Protein 4P1E (pdb70)

Structure (mmCIF, N/CA/C/O backbone):
data_4P1E
#
_entry.id   4P1E
#
_cell.length_a   67.820
_cell.length_b   67.820
_cell.length_c   156.351
_cell.angle_alpha   90.000
_cell.angle_beta   90.000
_cell.angle_gamma   120.000
#
_symmetry.space_group_name_H-M   'P 32 2 1'
#
loop_
_entity.id
_entity.type
_entity.pdbx_description
1 polymer 'TRAP dicarboxylate transporter, DctP subunit'
2 non-polymer 'IODIDE ION'
3 water water
#
loop_
_atom_site.group_PDB
_atom_site.id
_atom_site.type_symbol
_atom_site.label_atom_id
_atom_site.label_alt_id
_atom_site.label_comp_id
_atom_site.label_asym_id
_atom_site.label_entity_id
_atom_site.label_seq_id
_atom_site.pdbx_PDB_ins_code
_atom_site.Cartn_x
_atom_site.Cartn_y
_atom_site.Cartn_z
_atom_site.occupancy
_atom_site.B_iso_or_equiv
_atom_site.auth_seq_id
_atom_site.auth_comp_id
_atom_site.auth_asym_id
_atom_site.auth_atom_id
_atom_site.pdbx_PDB_model_num
ATOM 1 N N . ALA A 1 27 ? 84.219 67.722 167.617 1.00 20.66 27 ALA A N 1
ATOM 2 C CA . ALA A 1 27 ? 82.775 67.651 167.450 1.00 22.31 27 ALA A CA 1
ATOM 3 C C . ALA A 1 27 ? 82.303 66.212 167.302 1.00 20.01 27 ALA A C 1
ATOM 4 O O . ALA A 1 27 ? 83.095 65.324 166.959 1.00 16.47 27 ALA A O 1
ATOM 10 N N . GLU A 1 28 ? 81.008 65.995 167.543 1.00 17.25 28 GLU A N 1
ATOM 11 C CA . GLU A 1 28 ? 80.423 64.668 167.467 1.00 16.11 28 GLU A CA 1
ATOM 12 C C . GLU A 1 28 ? 79.014 64.752 166.948 1.00 18.32 28 GLU A C 1
ATOM 13 O O . GLU A 1 28 ? 78.341 65.784 167.065 1.00 16.92 28 GLU A O 1
ATOM 25 N N . SER A 1 29 ? 78.533 63.654 166.389 1.00 17.46 29 SER A N 1
ATOM 26 C CA . SER A 1 29 ? 77.155 63.658 165.935 1.00 14.26 29 SER A CA 1
ATOM 27 C C . SER A 1 29 ? 76.563 62.274 165.831 1.00 13.27 29 SER A C 1
ATOM 28 O O . SER A 1 29 ? 77.284 61.277 165.680 1.00 13.90 29 SER A O 1
ATOM 36 N N . LEU A 1 30 ? 75.229 62.247 165.946 1.00 13.49 30 LEU A N 1
ATOM 37 C CA . LEU A 1 30 ? 74.411 61.061 165.757 1.00 13.17 30 LEU A CA 1
ATOM 38 C C . LEU A 1 30 ? 73.375 61.367 164.684 1.00 11.70 30 LEU A C 1
ATOM 39 O O . LEU A 1 30 ? 72.747 62.440 164.687 1.00 12.39 30 LEU A O 1
ATOM 55 N N . ASN A 1 31 ? 73.240 60.429 163.751 1.00 11.03 31 ASN A N 1
ATOM 56 C CA . ASN A 1 31 ? 72.295 60.480 162.639 1.00 11.30 31 ASN A CA 1
ATOM 57 C C . ASN A 1 31 ? 71.196 59.475 162.942 1.00 12.02 31 ASN A C 1
ATOM 58 O O . ASN A 1 31 ? 71.459 58.263 163.021 1.00 12.00 31 ASN A O 1
ATOM 69 N N . VAL A 1 32 ? 69.972 59.942 163.118 1.00 13.12 32 VAL A N 1
ATOM 70 C CA . VAL A 1 32 ? 68.912 59.033 163.468 1.00 12.39 32 VAL A CA 1
ATOM 71 C C . VAL A 1 32 ? 68.072 58.808 162.226 1.00 15.62 32 VAL A C 1
ATOM 72 O O . VAL A 1 32 ? 67.541 59.762 161.649 1.00 14.45 32 VAL A O 1
ATOM 85 N N . SER A 1 33 ? 68.014 57.563 161.764 1.00 19.48 33 SER A N 1
ATOM 86 C CA . SER A 1 33 ? 67.135 57.225 160.650 1.00 22.37 33 SER A CA 1
ATOM 87 C C . SER A 1 33 ? 65.695 56.918 161.139 1.00 25.47 33 SER A C 1
ATOM 88 O O . SER A 1 33 ? 65.483 56.050 161.982 1.00 28.40 33 SER A O 1
ATOM 96 N N . THR A 1 34 ? 64.728 57.640 160.583 1.00 29.66 34 THR A N 1
ATOM 97 C CA . THR A 1 34 ? 63.342 57.642 161.053 1.00 32.49 34 THR A CA 1
ATOM 98 C C . THR A 1 34 ? 62.439 57.222 159.894 1.00 30.41 34 THR A C 1
ATOM 99 O O . THR A 1 34 ? 62.807 57.389 158.745 1.00 29.81 34 THR A O 1
ATOM 110 N N . SER A 1 35 ? 61.251 56.709 160.193 1.00 34.14 35 SER A N 1
ATOM 111 C CA . SER A 1 35 ? 60.314 56.304 159.144 1.00 36.60 35 SER A CA 1
ATOM 112 C C . SER A 1 35 ? 58.951 56.938 159.325 1.00 37.74 35 SER A C 1
ATOM 113 O O . SER A 1 35 ? 58.014 56.627 158.577 1.00 39.76 35 SER A O 1
ATOM 121 N N . LEU A 1 36 ? 58.838 57.814 160.321 1.00 34.38 36 LEU A N 1
ATOM 122 C CA . LEU A 1 36 ? 57.554 58.401 160.702 1.00 32.95 36 LEU A CA 1
ATOM 123 C C . LEU A 1 36 ? 57.362 59.783 160.056 1.00 30.43 36 LEU A C 1
ATOM 124 O O . LEU A 1 36 ? 58.330 60.446 159.674 1.00 32.11 36 LEU A O 1
ATOM 128 N N . SER A 1 37 ? 56.110 60.198 159.903 1.00 27.55 37 SER A N 1
ATOM 129 C CA . SER A 1 37 ? 55.810 61.538 159.392 1.00 28.50 37 SER A CA 1
ATOM 130 C C . SER A 1 37 ? 56.301 62.603 160.375 1.00 27.48 37 SER A C 1
ATOM 131 O O . SER A 1 37 ? 56.313 62.377 161.577 1.00 25.69 37 SER A O 1
ATOM 139 N N . PRO A 1 38 ? 56.658 63.798 159.877 1.00 34.02 38 PRO A N 1
ATOM 140 C CA . PRO A 1 38 ? 57.153 64.790 160.846 1.00 33.21 38 PRO A CA 1
ATOM 141 C C . PRO A 1 38 ? 56.080 65.314 161.800 1.00 29.53 38 PRO A C 1
ATOM 142 O O . PRO A 1 38 ? 56.393 66.006 162.763 1.00 29.54 38 PRO A O 1
ATOM 153 N N . ASP A 1 39 ? 54.826 64.992 161.544 1.00 24.82 39 ASP A N 1
ATOM 154 C CA . ASP A 1 39 ? 53.780 65.378 162.479 1.00 25.36 39 ASP A CA 1
ATOM 155 C C . ASP A 1 39 ? 53.530 64.303 163.520 1.00 23.85 39 ASP A C 1
ATOM 156 O O . ASP A 1 39 ? 52.692 64.490 164.398 1.00 22.92 39 ASP A O 1
ATOM 165 N N . ASP A 1 40 ? 54.224 63.172 163.444 1.00 24.22 40 ASP A N 1
ATOM 166 C CA . ASP A 1 40 ? 54.016 62.147 164.465 1.00 25.10 40 ASP A CA 1
ATOM 167 C C . ASP A 1 40 ? 54.693 62.579 165.776 1.00 22.56 40 ASP A C 1
ATOM 168 O O . ASP A 1 40 ? 55.775 63.154 165.741 1.00 19.13 40 ASP A O 1
ATOM 177 N N . PRO A 1 41 ? 54.051 62.297 166.933 1.00 15.73 41 PRO A N 1
ATOM 178 C CA . PRO A 1 41 ? 54.621 62.516 168.274 1.00 13.18 41 PRO A CA 1
ATOM 179 C C . PRO A 1 41 ? 56.030 61.969 168.441 1.00 11.64 41 PRO A C 1
ATOM 180 O O . PRO A 1 41 ? 56.866 62.566 169.101 1.00 11.71 41 PRO A O 1
ATOM 191 N N . ILE A 1 42 ? 56.316 60.816 167.842 1.00 13.84 42 ILE A N 1
ATOM 192 C CA . ILE A 1 42 ? 57.639 60.242 168.013 1.00 11.93 42 ILE A CA 1
ATOM 193 C C . ILE A 1 42 ? 58.673 61.135 167.319 1.00 14.71 42 ILE A C 1
ATOM 194 O O . ILE A 1 42 ? 59.777 61.358 167.831 1.00 13.12 42 ILE A O 1
ATOM 210 N N . TYR A 1 43 ? 58.313 61.658 166.149 1.00 13.08 43 TYR A N 1
ATOM 211 C CA . TYR A 1 43 ? 59.222 62.518 165.409 1.00 12.59 43 TYR A CA 1
ATOM 212 C C . TYR A 1 43 ? 59.443 63.840 166.119 1.00 11.82 43 TYR A C 1
ATOM 213 O O . TYR A 1 43 ? 60.570 64.338 166.180 1.00 12.48 43 TYR A O 1
ATOM 231 N N . LYS A 1 44 ? 58.379 64.419 166.672 1.00 11.13 44 LYS A N 1
ATOM 232 C CA . LYS A 1 44 ? 58.526 65.668 167.406 1.00 9.05 44 LYS A CA 1
ATOM 233 C C . LYS A 1 44 ? 59.320 65.441 168.703 1.00 8.65 44 LYS A C 1
ATOM 234 O O . LYS A 1 44 ? 60.021 66.341 169.193 1.00 8.48 44 LYS A O 1
ATOM 238 N N . GLY A 1 45 ? 59.237 64.219 169.243 1.00 9.27 45 GLY A N 1
ATOM 239 C CA . GLY A 1 45 ? 60.010 63.855 170.418 1.00 9.22 45 GLY A CA 1
ATOM 240 C C . GLY A 1 45 ? 61.502 63.791 170.079 1.00 8.94 45 GLY A C 1
ATOM 241 O O . GLY A 1 45 ? 62.344 64.258 170.837 1.00 9.72 45 GLY A O 1
ATOM 245 N N . LEU A 1 46 ? 61.815 63.202 168.931 1.00 8.40 46 LEU A N 1
ATOM 246 C CA . LEU A 1 46 ? 63.183 63.227 168.387 1.00 8.76 46 LEU A CA 1
ATOM 247 C C . LEU A 1 46 ? 63.714 64.645 168.167 1.00 10.43 46 LEU A C 1
ATOM 248 O O . LEU A 1 46 ? 64.916 64.909 168.326 1.00 11.10 46 LEU A O 1
ATOM 264 N N . GLN A 1 47 ? 62.818 65.548 167.790 1.00 11.34 47 GLN A N 1
ATOM 265 C CA . GLN A 1 47 ? 63.173 66.950 167.673 1.00 11.80 47 GLN A CA 1
ATOM 266 C C . GLN A 1 47 ? 63.480 67.546 169.040 1.00 10.97 47 GLN A C 1
ATOM 267 O O . GLN A 1 47 ? 64.450 68.291 169.191 1.00 11.32 47 GLN A O 1
ATOM 281 N N . SER A 1 48 ? 62.666 67.222 170.040 1.00 11.82 48 SER A N 1
ATOM 282 C CA . SER A 1 48 ? 62.929 67.696 171.401 1.00 11.75 48 SER A CA 1
ATOM 283 C C . SER A 1 48 ? 64.231 67.120 171.928 1.00 10.46 48 SER A C 1
ATOM 284 O O . SER A 1 48 ? 64.990 67.802 172.644 1.00 9.74 48 SER A O 1
ATOM 292 N N . PHE A 1 49 ? 64.482 65.863 171.567 1.00 9.12 49 PHE A N 1
ATOM 293 C CA . PHE A 1 49 ? 65.733 65.169 171.909 1.00 10.13 49 PHE A CA 1
ATOM 294 C C . PHE A 1 49 ? 66.929 65.897 171.313 1.00 13.30 49 PHE A C 1
ATOM 295 O O . PHE A 1 49 ? 67.881 66.246 172.032 1.00 12.53 49 PHE A O 1
ATOM 312 N N . LYS A 1 50 ? 66.875 66.156 170.011 1.00 14.25 50 LYS A N 1
ATOM 313 C CA . LYS A 1 50 ? 67.885 66.997 169.356 1.00 11.48 50 LYS A CA 1
ATOM 314 C C . LYS A 1 50 ? 68.081 68.304 170.149 1.00 13.10 50 LYS A C 1
ATOM 315 O O . LYS A 1 50 ? 69.184 68.598 170.608 1.00 11.61 50 LYS A O 1
ATOM 334 N N . LYS A 1 51 ? 67.015 69.082 170.328 1.00 10.38 51 LYS A N 1
ATOM 335 C CA . LYS A 1 51 ? 67.135 70.337 171.084 1.00 12.45 51 LYS A CA 1
ATOM 336 C C . LYS A 1 51 ? 67.832 70.150 172.433 1.00 9.45 51 LYS A C 1
ATOM 337 O O . LYS A 1 51 ? 68.688 70.949 172.777 1.00 8.72 51 LYS A O 1
ATOM 341 N N . GLY A 1 52 ? 67.464 69.117 173.201 1.00 7.93 52 GLY A N 1
ATOM 342 C CA . GLY A 1 52 ? 68.035 68.905 174.517 1.00 8.84 52 GLY A CA 1
ATOM 343 C C . GLY A 1 52 ? 69.544 68.663 174.483 1.00 9.73 52 GLY A C 1
ATOM 344 O O . GLY A 1 52 ? 70.321 69.304 175.224 1.00 10.98 52 GLY A O 1
ATOM 348 N N . VAL A 1 53 ? 69.943 67.742 173.608 1.00 9.82 53 VAL A N 1
ATOM 349 C CA . VAL A 1 53 ? 71.340 67.311 173.470 1.00 12.36 53 VAL A CA 1
ATOM 350 C C . VAL A 1 53 ? 72.213 68.468 172.987 1.00 13.54 53 VAL A C 1
ATOM 351 O O . VAL A 1 53 ? 73.271 68.724 173.553 1.00 11.21 53 VAL A O 1
ATOM 364 N N . GLU A 1 54 ? 71.740 69.193 171.973 1.00 12.24 54 GLU A N 1
ATOM 365 C CA . GLU A 1 54 ? 72.548 70.246 171.372 1.00 12.32 54 GLU A CA 1
ATOM 366 C C . GLU A 1 54 ? 72.656 71.416 172.356 1.00 13.01 54 GLU A C 1
ATOM 367 O O . GLU A 1 54 ? 73.718 72.020 172.533 1.00 10.98 54 GLU A O 1
ATOM 379 N N . SER A 1 55 ? 71.559 71.694 173.054 1.00 13.57 55 SER A N 1
ATOM 380 C CA . SER A 1 55 ? 71.606 72.707 174.085 1.00 13.13 55 SER A CA 1
ATOM 381 C C . SER A 1 55 ? 72.648 72.375 175.151 1.00 12.55 55 SER A C 1
ATOM 382 O O . SER A 1 55 ? 73.510 73.184 175.461 1.00 14.40 55 SER A O 1
ATOM 390 N N . ARG A 1 56 ? 72.559 71.180 175.724 1.00 15.53 56 ARG A N 1
ATOM 391 C CA . ARG A 1 56 ? 73.388 70.846 176.870 1.00 11.34 56 ARG A CA 1
ATOM 392 C C . ARG A 1 56 ? 74.855 70.688 176.498 1.00 12.49 56 ARG A C 1
ATOM 393 O O . ARG A 1 56 ? 75.731 70.832 177.354 1.00 13.11 56 ARG A O 1
ATOM 414 N N . THR A 1 57 ? 75.138 70.375 175.234 1.00 10.77 57 THR A N 1
ATOM 415 C CA . THR A 1 57 ? 76.532 70.268 174.813 1.00 9.81 57 THR A CA 1
ATOM 416 C C . THR A 1 57 ? 76.986 71.508 174.060 1.00 13.00 57 THR A C 1
ATOM 417 O O . THR A 1 57 ? 78.062 71.500 173.405 1.00 14.72 57 THR A O 1
ATOM 428 N N . ASN A 1 58 ? 76.175 72.555 174.111 1.00 22.97 58 ASN A N 1
ATOM 429 C CA . ASN A 1 58 ? 76.431 73.743 173.294 1.00 25.55 58 ASN A CA 1
ATOM 430 C C . ASN A 1 58 ? 76.852 73.364 171.898 1.00 26.41 58 ASN A C 1
ATOM 431 O O . ASN A 1 58 ? 77.805 73.912 171.385 1.00 27.97 58 ASN A O 1
ATOM 442 N N . GLY A 1 59 ? 76.157 72.410 171.293 1.00 19.09 59 GLY A N 1
ATOM 443 C CA . GLY A 1 59 ? 76.400 72.047 169.906 1.00 20.42 59 GLY A CA 1
ATOM 444 C C . GLY A 1 59 ? 77.517 71.046 169.637 1.00 20.21 59 GLY A C 1
ATOM 445 O O . GLY A 1 59 ? 77.702 70.615 168.506 1.00 19.56 59 GLY A O 1
ATOM 449 N N . GLU A 1 60 ? 78.259 70.660 170.661 1.00 20.96 60 GLU A N 1
ATOM 450 C CA . GLU A 1 60 ? 79.366 69.717 170.486 1.00 20.43 60 GLU A CA 1
ATOM 451 C C . GLU A 1 60 ? 78.897 68.341 170.057 1.00 20.61 60 GLU A C 1
ATOM 452 O O . GLU A 1 60 ? 79.668 67.573 169.480 1.00 18.14 60 GLU A O 1
ATOM 464 N N . VAL A 1 61 ? 77.650 68.010 170.382 1.00 18.04 61 VAL A N 1
ATOM 465 C CA . VAL A 1 61 ? 77.029 66.806 169.871 1.00 17.30 61 VAL A CA 1
ATOM 466 C C . VAL A 1 61 ? 75.745 67.196 169.115 1.00 19.11 61 VAL A C 1
ATOM 467 O O . VAL A 1 61 ? 74.821 67.748 169.702 1.00 19.64 61 VAL A O 1
ATOM 480 N N . LYS A 1 62 ? 75.680 66.892 167.825 1.00 20.07 62 LYS A N 1
ATOM 481 C CA . LYS A 1 62 ? 74.553 67.333 167.012 1.00 20.63 62 LYS A CA 1
ATOM 482 C C . LYS A 1 62 ? 73.723 66.101 166.694 1.00 19.44 62 LYS A C 1
ATOM 483 O O . LYS A 1 62 ? 74.277 65.010 166.599 1.00 18.33 62 LYS A O 1
ATOM 502 N N . ILE A 1 63 ? 72.397 66.268 166.610 1.00 13.26 63 ILE A N 1
ATOM 503 C CA . ILE A 1 63 ? 71.491 65.174 166.277 1.00 13.90 63 ILE A CA 1
ATOM 504 C C . ILE A 1 63 ? 70.851 65.469 164.934 1.00 13.38 63 ILE A C 1
ATOM 505 O O . ILE A 1 63 ? 70.237 66.511 164.754 1.00 12.23 63 ILE A O 1
ATOM 521 N N . LYS A 1 64 ? 71.016 64.559 163.977 1.00 12.81 64 LYS A N 1
ATOM 522 C CA . LYS A 1 64 ? 70.411 64.734 162.679 1.00 14.65 64 LYS A CA 1
ATOM 523 C C . LYS A 1 64 ? 69.370 63.654 162.474 1.00 17.24 64 LYS A C 1
ATOM 524 O O . LYS A 1 64 ? 69.628 62.451 162.738 1.00 17.00 64 LYS A O 1
ATOM 543 N N . LEU A 1 65 ? 68.200 64.097 162.014 1.00 16.31 65 LEU A N 1
ATOM 544 C CA . LEU A 1 65 ? 67.069 63.218 161.772 1.00 17.24 65 LEU A CA 1
ATOM 545 C C . LEU A 1 65 ? 66.891 63.075 160.276 1.00 20.70 65 LEU A C 1
ATOM 546 O O . LEU A 1 65 ? 66.754 64.075 159.570 1.00 21.81 65 LEU A O 1
ATOM 562 N N . PHE A 1 66 ? 66.870 61.837 159.796 1.00 20.89 66 PHE A N 1
ATOM 563 C CA . PHE A 1 66 ? 66.802 61.574 158.357 1.00 23.53 66 PHE A CA 1
ATOM 564 C C . PHE A 1 66 ? 65.510 60.827 157.974 1.00 27.60 66 PHE A C 1
ATOM 565 O O . PHE A 1 66 ? 65.089 59.898 158.672 1.00 24.24 66 PHE A O 1
ATOM 582 N N . SER A 1 67 ? 64.888 61.226 156.860 1.00 41.78 67 SER A N 1
ATOM 583 C CA . SER A 1 67 ? 63.811 60.427 156.258 1.00 42.70 67 SER A CA 1
ATOM 584 C C . SER A 1 67 ? 64.388 59.293 155.413 1.00 43.49 67 SER A C 1
ATOM 585 O O . SER A 1 67 ? 63.963 58.142 155.536 1.00 46.26 67 SER A O 1
ATOM 593 N N . GLN A 1 70 ? 66.668 57.272 153.571 1.00 22.30 70 GLN A N 1
ATOM 594 C CA . GLN A 1 70 ? 67.814 57.963 152.985 1.00 22.23 70 GLN A CA 1
ATOM 595 C C . GLN A 1 70 ? 69.062 57.193 153.380 1.00 24.58 70 GLN A C 1
ATOM 596 O O . GLN A 1 70 ? 69.880 56.820 152.536 1.00 27.65 70 GLN A O 1
ATOM 609 N N . LEU A 1 71 ? 69.171 56.916 154.673 1.00 26.17 71 LEU A N 1
ATOM 610 C CA . LEU A 1 71 ? 70.335 56.235 155.218 1.00 27.03 71 LEU A CA 1
ATOM 611 C C . LEU A 1 71 ? 70.320 54.717 155.025 1.00 31.24 71 LEU A C 1
ATOM 612 O O . LEU A 1 71 ? 71.375 54.083 155.105 1.00 3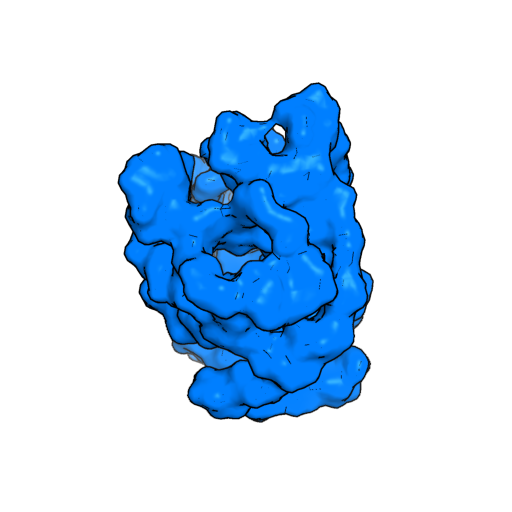4.20 71 LEU A O 1
ATOM 628 N N . GLY A 1 72 ? 69.158 54.123 154.755 1.00 25.62 72 GLY A N 1
ATOM 629 C CA . GLY A 1 72 ? 69.117 52.668 154.603 1.00 27.77 72 GLY A CA 1
ATOM 630 C C . GLY A 1 72 ? 68.098 51.937 155.463 1.00 24.12 72 GLY A C 1
ATOM 631 O O . GLY A 1 72 ? 67.493 52.528 156.350 1.00 22.00 72 GLY A O 1
ATOM 635 N N . ALA A 1 73 ? 67.898 50.650 155.182 1.00 23.54 73 ALA A N 1
ATOM 636 C CA . ALA A 1 73 ? 66.890 49.858 155.879 1.00 22.59 73 ALA A CA 1
ATOM 637 C C . ALA A 1 73 ? 67.404 49.523 157.269 1.00 19.50 73 ALA A C 1
ATOM 638 O O . ALA A 1 73 ? 68.617 49.429 157.465 1.00 20.85 73 ALA A O 1
ATOM 645 N N . ASP A 1 74 ? 66.495 49.349 158.225 1.00 19.63 74 ASP A N 1
ATOM 646 C CA . ASP A 1 74 ? 66.877 49.214 159.634 1.00 20.58 74 ASP A CA 1
ATOM 647 C C . ASP A 1 74 ? 67.911 48.104 159.837 1.00 18.17 74 ASP A C 1
ATOM 648 O O . ASP A 1 74 ? 68.808 48.198 160.673 1.00 18.20 74 ASP A O 1
ATOM 657 N N . ASN A 1 75 ? 67.792 47.045 159.071 1.00 22.92 75 ASN A N 1
ATOM 658 C CA . ASN A 1 75 ? 68.632 45.910 159.366 1.00 28.79 75 ASN A CA 1
ATOM 659 C C . ASN A 1 75 ? 70.089 46.146 158.944 1.00 24.86 75 ASN A C 1
ATOM 660 O O . ASN A 1 75 ? 71.030 45.723 159.630 1.00 21.10 75 ASN A O 1
ATOM 670 N N . GLU A 1 76 ? 70.267 46.848 157.831 1.00 18.23 76 GLU A N 1
ATOM 671 C CA . GLU A 1 76 ? 71.607 47.164 157.361 1.00 20.64 76 GLU A CA 1
ATOM 672 C C . GLU A 1 76 ? 72.227 48.281 158.223 1.00 18.41 76 GLU A C 1
ATOM 673 O O . GLU A 1 76 ? 73.431 48.316 158.436 1.00 18.29 76 GLU A O 1
ATOM 685 N N . LEU A 1 77 ? 71.387 49.177 158.740 1.00 18.91 77 LEU A N 1
ATOM 686 C CA . LEU A 1 77 ? 71.851 50.225 159.635 1.00 19.02 77 LEU A CA 1
ATOM 687 C C . LEU A 1 77 ? 72.379 49.646 160.941 1.00 18.28 77 LEU A C 1
ATOM 688 O O . LEU A 1 77 ? 73.388 50.109 161.469 1.00 17.38 77 LEU A O 1
ATOM 704 N N . LEU A 1 78 ? 71.678 48.650 161.468 1.00 17.20 78 LEU A N 1
ATOM 705 C CA . LEU A 1 78 ? 72.108 48.015 162.698 1.00 14.39 78 LEU A CA 1
ATOM 706 C C . LEU A 1 78 ? 73.480 47.346 162.530 1.00 15.21 78 LEU A C 1
ATOM 707 O O . LEU A 1 78 ? 74.324 47.452 163.428 1.00 14.01 78 LEU A O 1
ATOM 723 N N . GLN A 1 79 ? 73.722 46.703 161.386 1.00 16.89 79 GLN A N 1
ATOM 724 C CA . GLN A 1 79 ? 75.042 46.091 161.111 1.00 19.02 79 GLN A CA 1
ATOM 725 C C . GLN A 1 79 ? 76.127 47.168 161.096 1.00 19.33 79 GLN A C 1
ATOM 726 O O . G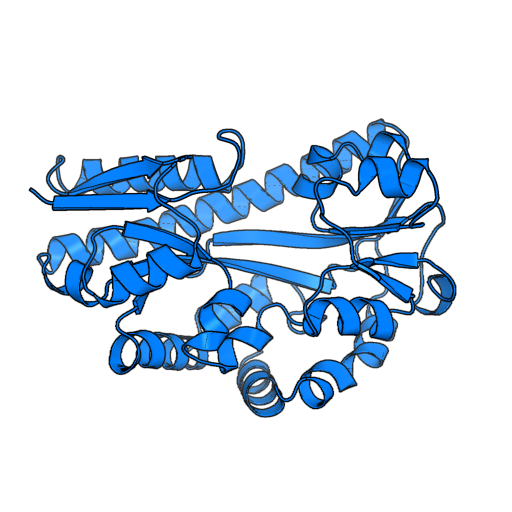LN A 1 79 ? 77.222 46.985 161.641 1.00 18.55 79 GLN A O 1
ATOM 740 N N . HIS A 1 80 ? 75.813 48.314 160.506 1.00 17.38 80 HIS A N 1
ATOM 741 C CA . HIS A 1 80 ? 76.799 49.380 160.445 1.00 17.03 80 HIS A CA 1
ATOM 742 C C . HIS A 1 80 ? 77.083 49.921 161.822 1.00 15.48 80 HIS A C 1
ATOM 743 O O . HIS A 1 80 ? 78.233 50.227 162.158 1.00 15.74 80 HIS A O 1
ATOM 758 N N . ALA A 1 81 ? 76.036 50.004 162.623 1.00 14.26 81 ALA A N 1
ATOM 759 C CA . ALA A 1 81 ? 76.164 50.502 163.968 1.00 13.68 81 ALA A CA 1
ATOM 760 C C . ALA A 1 81 ? 77.042 49.538 164.780 1.00 13.62 81 ALA A C 1
ATOM 761 O O . ALA A 1 81 ? 77.925 49.971 165.527 1.00 13.92 81 ALA A O 1
ATOM 768 N N . GLN A 1 82 ? 76.858 48.240 164.588 1.00 17.98 82 GLN A N 1
ATOM 769 C CA . GLN A 1 82 ? 77.761 47.261 165.195 1.00 20.81 82 GLN A CA 1
ATOM 770 C C . GLN A 1 82 ? 79.222 47.577 164.872 1.00 20.23 82 GLN A C 1
ATOM 771 O O . GLN A 1 82 ? 80.083 47.552 165.748 1.00 17.82 82 GLN A O 1
ATOM 785 N N . ALA A 1 83 ? 79.479 47.909 163.615 1.00 17.84 83 ALA A N 1
ATOM 786 C CA . ALA A 1 83 ? 80.830 48.182 163.133 1.00 15.72 83 ALA A CA 1
ATOM 787 C C . ALA A 1 83 ? 81.374 49.517 163.653 1.00 15.35 83 ALA A C 1
ATOM 788 O O . ALA A 1 83 ? 82.544 49.821 163.458 1.00 15.79 83 ALA A O 1
ATOM 795 N N . GLY A 1 84 ? 80.537 50.319 164.298 1.00 15.39 84 GLY A N 1
ATOM 796 C CA . GLY A 1 84 ? 80.990 51.613 164.777 1.00 15.19 84 GLY A CA 1
ATOM 797 C C . GLY A 1 84 ? 80.367 52.870 164.152 1.00 15.45 84 GLY A C 1
ATOM 798 O O . GLY A 1 84 ? 80.780 53.960 164.525 1.00 14.53 84 GLY A O 1
ATOM 802 N N . SER A 1 85 ? 79.381 52.748 163.251 1.00 13.03 85 SER A N 1
ATOM 803 C CA . SER A 1 85 ? 78.759 53.937 162.647 1.00 13.49 85 SER A CA 1
ATOM 804 C C . SER A 1 85 ? 78.096 54.841 163.671 1.00 12.69 85 SER A C 1
ATOM 805 O O . SER A 1 85 ? 77.602 54.363 164.686 1.00 12.80 85 SER A O 1
ATOM 813 N N . ASN A 1 86 ? 78.045 56.143 163.377 1.00 13.77 86 ASN A N 1
ATOM 814 C CA . ASN A 1 86 ? 77.285 57.061 164.206 1.00 13.86 86 ASN A CA 1
ATOM 815 C C . ASN A 1 86 ? 75.856 57.169 163.663 1.00 15.08 86 ASN A C 1
ATOM 816 O O . ASN A 1 86 ? 75.312 58.280 163.510 1.00 14.95 86 ASN A O 1
ATOM 827 N N . VAL A 1 87 ? 75.251 56.028 163.356 1.00 15.85 87 VAL A N 1
ATOM 828 C CA . VAL A 1 87 ? 73.863 56.030 162.863 1.00 17.84 87 VAL A CA 1
ATOM 829 C C . VAL A 1 87 ? 72.959 55.342 163.868 1.00 16.19 87 VAL A C 1
ATOM 830 O O . VAL A 1 87 ? 73.371 54.409 164.536 1.00 18.73 87 VAL A O 1
ATOM 843 N N . GLY A 1 88 ? 71.745 55.841 164.050 1.00 16.95 88 GLY A N 1
ATOM 844 C CA . GLY A 1 88 ? 70.850 55.241 165.020 1.00 16.47 88 GLY A CA 1
ATOM 845 C C . GLY A 1 88 ? 69.496 54.996 164.407 1.00 16.39 88 GLY A C 1
ATOM 846 O O . GLY A 1 88 ? 69.185 55.503 163.330 1.00 15.82 88 GLY A O 1
ATOM 850 N N . VAL A 1 89 ? 68.677 54.208 165.078 1.00 16.56 89 VAL A N 1
ATOM 851 C CA . VAL A 1 89 ? 67.356 53.924 164.539 1.00 14.99 89 VAL A CA 1
ATOM 852 C C . VAL A 1 89 ? 66.376 53.699 165.696 1.00 15.73 89 VAL A C 1
ATOM 853 O O . VAL A 1 89 ? 66.793 53.336 166.800 1.00 16.99 89 VAL A O 1
ATOM 866 N N . VAL A 1 90 ? 65.095 53.973 165.466 1.00 13.51 90 VAL A N 1
ATOM 867 C CA . VAL A 1 90 ? 64.083 53.749 166.475 1.00 11.96 90 VAL A CA 1
ATOM 868 C C . VAL A 1 90 ? 63.351 52.453 166.148 1.00 14.70 90 VAL A C 1
ATOM 869 O O . VAL A 1 90 ? 62.560 52.403 165.187 1.00 13.16 90 VAL A O 1
ATOM 882 N N . VAL A 1 91 ? 63.643 51.404 166.927 1.00 10.79 91 VAL A N 1
ATOM 883 C CA . VAL A 1 91 ? 63.136 50.043 166.654 1.00 9.75 91 VAL A CA 1
ATOM 884 C C . VAL A 1 91 ? 62.575 49.320 167.893 1.00 9.18 91 VAL A C 1
ATOM 885 O O . VAL A 1 91 ? 62.756 49.759 169.043 1.00 8.73 91 VAL A O 1
ATOM 898 N N . ASP A 1 92 ? 61.871 48.217 167.628 1.00 9.37 92 ASP A N 1
ATOM 899 C CA . ASP A 1 92 ? 61.124 47.528 168.679 1.00 10.24 92 ASP A CA 1
ATOM 900 C C . ASP A 1 92 ? 61.823 46.217 169.032 1.00 9.05 92 ASP A C 1
ATOM 901 O O . ASP A 1 92 ? 62.887 45.892 168.488 1.00 9.31 92 ASP A O 1
ATOM 910 N N . GLY A 1 93 ? 61.184 45.451 169.915 1.00 8.80 93 GLY A N 1
ATOM 911 C CA . GLY A 1 93 ? 61.725 44.170 170.350 1.00 10.55 93 GLY A CA 1
ATOM 912 C C . GLY A 1 93 ? 61.888 43.111 169.273 1.00 9.95 93 GLY A C 1
ATOM 913 O O . GLY A 1 93 ? 62.803 42.269 169.346 1.00 9.44 93 GLY A O 1
ATOM 917 N N . ALA A 1 94 ? 60.985 43.111 168.299 1.00 10.12 94 ALA A N 1
ATOM 918 C CA . ALA A 1 94 ? 61.038 42.089 167.274 1.00 12.02 94 ALA A CA 1
ATOM 919 C C . ALA A 1 94 ? 62.337 42.246 166.455 1.00 15.79 94 ALA A C 1
ATOM 920 O O . ALA A 1 94 ? 63.023 41.263 166.129 1.00 13.65 94 ALA A O 1
ATOM 927 N N . ARG A 1 95 ? 62.683 43.488 166.146 1.00 19.24 95 ARG A N 1
ATOM 928 C CA . ARG A 1 95 ? 63.904 43.762 165.402 1.00 21.68 95 ARG A CA 1
ATOM 929 C C . ARG A 1 95 ? 65.166 43.424 166.202 1.00 18.05 95 ARG A C 1
ATOM 930 O O . ARG A 1 95 ? 66.182 43.030 165.642 1.00 22.66 95 ARG A O 1
ATOM 951 N N . LEU A 1 96 ? 65.118 43.594 167.514 1.00 12.44 96 LEU A N 1
ATOM 952 C CA . LEU A 1 96 ? 66.287 43.312 168.338 1.00 13.85 96 LEU A CA 1
ATOM 953 C C . LEU A 1 96 ? 66.369 41.852 168.781 1.00 13.08 96 LEU A C 1
ATOM 954 O O . LEU A 1 96 ? 67.388 41.434 169.332 1.00 17.71 96 LEU A O 1
ATOM 970 N N . ALA A 1 97 ? 65.297 41.084 168.577 1.00 11.54 97 ALA A N 1
ATOM 971 C CA . ALA A 1 97 ? 65.328 39.642 168.898 1.00 13.30 97 ALA A CA 1
ATOM 972 C C . ALA A 1 97 ? 66.495 38.905 168.231 1.00 12.50 97 ALA A C 1
ATOM 973 O O . ALA A 1 97 ? 66.983 37.909 168.773 1.00 14.40 97 ALA A O 1
ATOM 980 N N . GLN A 1 98 ? 66.943 39.386 167.069 1.00 19.02 98 GLN A N 1
ATOM 981 C CA . GLN A 1 98 ? 68.061 38.750 166.348 1.00 21.24 98 GLN A CA 1
ATOM 982 C C . GLN A 1 98 ? 69.350 38.841 167.134 1.00 22.18 98 GLN A C 1
ATOM 983 O O . GLN A 1 98 ? 70.275 38.067 166.905 1.00 20.61 98 GLN A O 1
ATOM 997 N N . PHE A 1 99 ? 69.425 39.828 168.028 1.00 15.58 99 PHE A N 1
ATOM 998 C CA . PHE A 1 99 ? 70.597 39.999 168.897 1.00 12.59 99 PHE A CA 1
ATOM 999 C C . PHE A 1 99 ? 70.376 39.337 170.279 1.00 16.39 99 PHE A C 1
ATOM 1000 O O . PHE A 1 99 ? 71.252 38.628 170.795 1.00 17.63 99 PHE A O 1
ATOM 1017 N N . VAL A 1 100 ? 69.212 39.585 170.880 1.00 14.74 100 VAL A N 1
ATOM 1018 C CA . VAL A 1 100 ? 68.881 39.006 172.171 1.00 13.09 100 VAL A CA 1
ATOM 1019 C C . VAL A 1 100 ? 67.445 38.519 172.078 1.00 13.99 100 VAL A C 1
ATOM 1020 O O . VAL A 1 100 ? 66.508 39.318 172.050 1.00 15.67 100 VAL A O 1
ATOM 1033 N N . PRO A 1 101 ? 67.266 37.195 172.005 1.00 15.34 101 PRO A N 1
ATOM 1034 C CA . PRO A 1 101 ? 65.969 36.661 171.580 1.00 14.93 101 PRO A CA 1
ATOM 1035 C C . PRO A 1 101 ? 64.825 36.968 172.536 1.00 13.21 101 PRO A C 1
ATOM 1036 O O . PRO A 1 101 ? 63.669 36.978 172.070 1.00 13.21 101 PRO A O 1
ATOM 1047 N N . GLU A 1 102 ? 65.125 37.258 173.806 1.00 14.18 102 GLU A N 1
ATOM 1048 C CA . GLU A 1 102 ? 64.089 37.614 174.781 1.00 13.48 102 GLU A CA 1
ATOM 1049 C C . GLU A 1 102 ? 63.254 38.803 174.307 1.00 12.98 102 GLU A C 1
ATOM 1050 O O . GLU A 1 102 ? 62.066 38.902 174.596 1.00 13.22 102 GLU A O 1
ATOM 1062 N N . PHE A 1 103 ? 63.887 39.702 173.578 1.00 14.15 103 PHE A N 1
ATOM 1063 C CA . PHE A 1 103 ? 63.229 40.938 173.201 1.00 12.31 103 PHE A CA 1
ATOM 1064 C C . PHE A 1 103 ? 61.918 40.714 172.468 1.00 15.79 103 PHE A C 1
ATOM 1065 O O . PHE A 1 103 ? 61.031 41.569 172.506 1.00 16.79 103 PHE A O 1
ATOM 1082 N N . ALA A 1 104 ? 61.808 39.571 171.795 1.00 13.24 104 ALA A N 1
ATOM 1083 C CA . ALA A 1 104 ? 60.606 39.217 171.028 1.00 14.10 104 ALA A CA 1
ATOM 1084 C C . ALA A 1 104 ? 59.319 39.082 171.879 1.00 10.49 104 ALA A C 1
ATOM 1085 O O . ALA A 1 104 ? 58.218 39.033 171.339 1.00 9.79 104 ALA A O 1
ATOM 1092 N N . ILE A 1 105 ? 59.439 38.986 173.197 1.00 14.13 105 ILE A N 1
ATOM 1093 C CA . ILE A 1 105 ? 58.237 38.887 174.034 1.00 13.25 105 ILE A CA 1
ATOM 1094 C C . ILE A 1 105 ? 57.509 40.225 174.195 1.00 13.37 105 ILE A C 1
ATOM 1095 O O . ILE A 1 105 ? 56.309 40.281 174.504 1.00 13.51 105 ILE A O 1
ATOM 1111 N N . ILE A 1 106 ? 58.231 41.315 174.005 1.00 8.71 106 ILE A N 1
ATOM 1112 C CA . ILE A 1 106 ? 57.659 42.630 174.296 1.00 10.53 106 ILE A CA 1
ATOM 1113 C C . ILE A 1 106 ? 56.496 42.914 173.357 1.00 10.54 106 ILE A C 1
ATOM 1114 O O . ILE A 1 106 ? 55.465 43.428 173.786 1.00 11.09 106 ILE A O 1
ATOM 1130 N N . PRO A 1 107 ? 56.623 42.543 172.071 1.00 11.35 107 PRO A N 1
ATOM 1131 C CA . PRO A 1 107 ? 55.438 42.779 171.229 1.00 14.01 107 PRO A CA 1
ATOM 1132 C C . PRO A 1 107 ? 54.427 41.633 171.204 1.00 13.54 107 PRO A C 1
ATOM 1133 O O . PRO A 1 107 ? 53.532 41.631 170.351 1.00 13.28 107 PRO A O 1
ATOM 1144 N N . ALA A 1 108 ? 54.540 40.678 172.116 1.00 11.31 108 ALA A N 1
ATOM 1145 C CA . ALA A 1 108 ? 53.626 39.550 172.057 1.00 10.50 108 ALA A CA 1
ATOM 1146 C C . ALA A 1 108 ? 52.267 39.955 172.630 1.00 11.32 108 ALA A C 1
ATOM 1147 O O . ALA A 1 108 ? 52.177 40.939 173.367 1.00 8.93 108 ALA A O 1
ATOM 1154 N N . PRO A 1 109 ? 51.197 39.227 172.257 1.00 12.68 109 PRO A N 1
ATOM 1155 C CA . PRO A 1 109 ? 49.846 39.635 172.654 1.00 10.85 109 PRO A CA 1
ATOM 1156 C C . PRO A 1 109 ? 49.530 39.402 174.140 1.00 11.30 109 PRO A C 1
ATOM 1157 O O . PRO A 1 109 ? 49.897 38.383 174.714 1.00 9.96 109 PRO A O 1
ATOM 1168 N N . PHE A 1 110 ? 48.892 40.392 174.763 1.00 12.42 110 PHE A N 1
ATOM 1169 C CA . PHE A 1 110 ? 48.410 40.275 176.139 1.00 13.90 110 PHE A CA 1
ATOM 1170 C C . PHE A 1 110 ? 49.490 39.937 177.164 1.00 17.14 110 PHE A C 1
ATOM 1171 O O . PHE A 1 110 ? 49.235 39.193 178.102 1.00 19.42 110 PHE A O 1
ATOM 1188 N N . VAL A 1 111 ? 50.697 40.458 176.971 1.00 10.76 111 VAL A N 1
ATOM 1189 C CA . VAL A 1 111 ? 51.752 40.319 177.977 1.00 10.98 111 VAL A CA 1
ATOM 1190 C C . VAL A 1 111 ? 51.591 41.398 179.066 1.00 11.25 111 VAL A C 1
ATOM 1191 O O . VAL A 1 111 ? 51.719 41.116 180.264 1.00 12.68 111 VAL A O 1
ATOM 1204 N N . PHE A 1 112 ? 51.287 42.623 178.648 1.00 11.13 112 PHE A N 1
ATOM 1205 C CA . PHE A 1 112 ? 51.186 43.738 179.580 1.00 10.12 112 PHE A CA 1
ATOM 1206 C C . PHE A 1 112 ? 49.771 44.235 179.733 1.00 11.84 112 PHE A C 1
ATOM 1207 O O . PHE A 1 112 ? 49.128 44.631 178.747 1.00 12.45 112 PHE A O 1
ATOM 1224 N N . LYS A 1 113 ? 49.290 44.259 180.976 1.00 13.66 113 LYS A N 1
ATOM 1225 C CA . LYS A 1 113 ? 47.882 44.593 181.192 1.00 13.07 113 LYS A CA 1
ATOM 1226 C C . LYS A 1 113 ? 47.569 46.031 180.811 1.00 12.38 113 LYS A C 1
ATOM 1227 O O . LYS A 1 113 ? 46.433 46.343 180.452 1.00 13.16 113 LYS A O 1
ATOM 1246 N N . ASP A 1 114 ? 48.568 46.906 180.916 1.00 9.95 114 ASP A N 1
ATOM 1247 C CA . ASP A 1 114 ? 48.401 48.294 180.493 1.00 11.77 114 ASP A CA 1
ATOM 1248 C C . ASP A 1 114 ? 49.758 48.967 180.301 1.00 11.07 114 ASP A C 1
ATOM 1249 O O . ASP A 1 114 ? 50.800 48.355 180.543 1.00 11.44 114 ASP A O 1
ATOM 1258 N N . TYR A 1 115 ? 49.729 50.235 179.884 1.00 9.12 115 TYR A N 1
ATOM 1259 C CA . TYR A 1 115 ? 50.923 51.014 179.603 1.00 8.50 115 TYR A CA 1
ATOM 1260 C C . TYR A 1 115 ? 51.842 51.164 180.833 1.00 7.75 115 TYR A C 1
ATOM 1261 O O . TYR A 1 115 ? 53.055 51.032 180.716 1.00 8.22 115 TYR A O 1
ATOM 1279 N N . THR A 1 116 ? 51.293 51.462 182.008 1.00 10.84 116 THR A N 1
ATOM 1280 C CA . THR A 1 116 ? 52.162 51.624 183.180 1.00 12.04 116 THR A CA 1
ATOM 1281 C C . THR A 1 116 ? 52.813 50.285 183.569 1.00 12.65 116 THR A C 1
ATOM 1282 O O . THR A 1 116 ? 53.930 50.247 184.087 1.00 11.88 116 THR A O 1
ATOM 1293 N N . THR A 1 117 ? 52.136 49.174 183.304 1.00 13.48 117 THR A N 1
ATOM 1294 C CA . THR A 1 117 ? 52.728 47.887 183.644 1.00 12.38 117 THR A CA 1
ATOM 1295 C C . THR A 1 117 ? 53.873 47.587 182.683 1.00 9.59 117 THR A C 1
ATOM 1296 O O . THR A 1 117 ? 54.919 47.058 183.073 1.00 11.51 117 THR A O 1
ATOM 1307 N N . LEU A 1 118 ? 53.693 47.990 181.435 1.00 10.82 118 LEU A N 1
ATOM 1308 C CA . LEU A 1 118 ? 54.745 47.879 180.438 1.00 9.02 118 LEU A CA 1
ATOM 1309 C C . LEU A 1 118 ? 55.974 48.658 180.884 1.00 7.98 118 LEU A C 1
ATOM 1310 O O . LEU A 1 118 ? 57.102 48.142 180.861 1.00 7.88 118 LEU A O 1
ATOM 1326 N N . LYS A 1 119 ? 55.762 49.900 181.320 1.00 7.76 119 LYS A N 1
ATOM 1327 C CA . LYS A 1 119 ? 56.878 50.737 181.793 1.00 7.74 119 LYS A CA 1
ATOM 1328 C C . LYS A 1 119 ? 57.617 50.075 182.989 1.00 7.99 119 LYS A C 1
ATOM 1329 O O . LYS A 1 119 ? 58.844 50.059 183.027 1.00 8.02 119 LYS A O 1
ATOM 1348 N N . LYS A 1 120 ? 56.860 49.496 183.917 1.00 8.22 120 LYS A N 1
ATOM 1349 C CA . LYS A 1 120 ? 57.430 48.833 185.073 1.00 8.52 120 LYS A CA 1
ATOM 1350 C C . LYS A 1 120 ? 58.384 47.751 184.610 1.00 8.59 120 LYS A C 1
ATOM 1351 O O . LYS A 1 120 ? 59.495 47.640 185.135 1.00 8.74 120 LYS A O 1
ATOM 1355 N N . PHE A 1 121 ? 57.974 46.949 183.627 1.00 8.53 121 PHE A N 1
ATOM 1356 C CA . PHE A 1 121 ? 58.888 45.945 183.096 1.00 9.19 121 PHE A CA 1
ATOM 1357 C C . PHE A 1 121 ? 60.125 46.478 182.365 1.00 8.45 121 PHE A C 1
ATOM 1358 O O . PHE A 1 121 ? 61.229 45.970 182.573 1.00 10.64 121 PHE A O 1
ATOM 1375 N N . ILE A 1 122 ? 59.942 47.448 181.481 1.00 9.02 122 ILE A N 1
ATOM 1376 C CA . ILE A 1 122 ? 61.076 48.036 180.763 1.00 9.77 122 ILE A CA 1
ATOM 1377 C C . ILE A 1 122 ? 62.113 48.609 181.744 1.00 10.33 122 ILE A C 1
ATOM 1378 O O . ILE A 1 122 ? 63.318 48.498 181.512 1.00 12.34 122 ILE A O 1
ATOM 1394 N N . SER A 1 123 ? 61.650 49.180 182.854 1.00 10.94 123 SER A N 1
ATOM 1395 C CA . SER A 1 123 ? 62.547 49.781 183.851 1.00 10.23 123 SER A CA 1
ATOM 1396 C C . SER A 1 123 ? 63.155 48.788 184.837 1.00 12.88 123 SER A C 1
ATOM 1397 O O . SER A 1 123 ? 63.967 49.161 185.707 1.00 11.05 123 SER A O 1
ATOM 1405 N N . SER A 1 124 ? 62.798 47.522 184.700 1.00 10.24 124 SER A N 1
ATOM 1406 C CA . SER A 1 124 ? 63.218 46.537 185.698 1.00 10.83 124 SER A CA 1
ATOM 1407 C C . SER A 1 124 ? 64.606 45.986 185.434 1.00 11.57 124 SER A C 1
ATOM 1408 O O . SER A 1 124 ? 65.175 46.174 184.368 1.00 9.67 124 SER A O 1
ATOM 1416 N N . PRO A 1 125 ? 65.156 45.276 186.425 1.00 12.46 125 PRO A N 1
ATOM 1417 C CA . PRO A 1 125 ? 66.510 44.724 186.269 1.00 11.98 125 PRO A CA 1
ATOM 1418 C C . PRO A 1 125 ? 66.602 43.644 185.188 1.00 11.63 125 PRO A C 1
ATOM 1419 O O . PRO A 1 125 ? 67.682 43.472 184.609 1.00 10.41 125 PRO A O 1
ATOM 1430 N N . VAL A 1 126 ? 65.497 42.949 184.917 1.00 12.19 126 VAL A N 1
ATOM 1431 C CA . VAL A 1 126 ? 65.470 41.903 183.904 1.00 10.19 126 VAL A CA 1
ATOM 1432 C C . VAL A 1 126 ? 65.702 42.485 182.550 1.00 9.88 126 VAL A C 1
ATOM 1433 O O . VAL A 1 126 ? 66.450 41.926 181.743 1.00 10.29 126 VAL A O 1
ATOM 1446 N N . PHE A 1 127 ? 65.070 43.629 182.291 1.00 9.44 127 PHE A N 1
ATOM 1447 C CA . PHE A 1 127 ? 65.216 44.262 181.004 1.00 9.68 127 PHE A CA 1
ATOM 1448 C C . PHE A 1 127 ? 66.634 44.824 180.924 1.00 10.97 127 PHE A C 1
ATOM 1449 O O . PHE A 1 127 ? 67.283 44.721 179.883 1.00 11.36 127 PHE A O 1
ATOM 1466 N N . ALA A 1 128 ? 67.117 45.366 182.048 1.00 9.95 128 ALA A N 1
ATOM 1467 C CA . ALA A 1 128 ? 68.466 45.936 182.114 1.00 9.59 128 ALA A CA 1
ATOM 1468 C C . ALA A 1 128 ? 69.493 44.861 181.720 1.00 11.11 128 ALA A C 1
ATOM 1469 O O . ALA A 1 128 ? 70.442 45.156 180.979 1.00 10.08 128 ALA A O 1
ATOM 1476 N N . GLN A 1 129 ? 69.249 43.625 182.165 1.00 16.04 129 GLN A N 1
ATOM 1477 C CA . GLN A 1 129 ? 70.087 42.464 181.832 1.00 16.90 129 GLN A CA 1
ATOM 1478 C C . GLN A 1 129 ? 70.074 42.154 180.320 1.00 17.49 129 GLN A C 1
ATOM 1479 O O . GLN A 1 129 ? 71.119 41.861 179.727 1.00 17.77 129 GLN A O 1
ATOM 1493 N N . TRP A 1 130 ? 68.886 42.182 179.707 1.00 14.42 130 TRP A N 1
ATOM 1494 C CA . TRP A 1 130 ? 68.756 41.982 178.269 1.00 13.17 130 TRP A CA 1
ATOM 1495 C C . TRP A 1 130 ? 69.492 43.076 177.499 1.00 13.90 130 TRP A C 1
ATOM 1496 O O . TRP A 1 130 ? 70.178 42.785 176.531 1.00 12.49 130 TRP A O 1
ATOM 1517 N N . SER A 1 131 ? 69.334 44.337 177.901 1.00 15.06 131 SER A N 1
ATOM 1518 C CA . SER A 1 131 ? 70.058 45.426 177.236 1.00 13.27 131 SER A CA 1
ATOM 1519 C C . SER A 1 131 ? 71.566 45.257 177.429 1.00 17.24 131 SER A C 1
ATOM 1520 O O . SER A 1 131 ? 72.354 45.515 176.512 1.00 15.80 131 SER A O 1
ATOM 1528 N N . GLU A 1 132 ? 71.984 44.834 178.614 1.00 16.46 132 GLU A N 1
ATOM 1529 C CA . GLU A 1 132 ? 73.429 44.695 178.851 1.00 14.48 132 GLU A CA 1
ATOM 1530 C C . GLU A 1 132 ? 73.963 43.607 177.938 1.00 18.76 132 GLU A C 1
ATOM 1531 O O . GLU A 1 132 ? 75.052 43.744 177.361 1.00 16.77 132 GLU A O 1
ATOM 1543 N N . GLN A 1 133 ? 73.177 42.544 177.768 1.00 21.30 133 GLN A N 1
ATOM 1544 C CA . GLN A 1 133 ? 73.586 41.445 176.889 1.00 21.62 133 GLN A CA 1
ATOM 1545 C C . GLN A 1 133 ? 73.748 41.928 175.439 1.00 20.39 133 GLN A C 1
ATOM 1546 O O . GLN A 1 133 ? 74.711 41.543 174.755 1.00 18.63 133 GLN A O 1
ATOM 1560 N N . MET A 1 134 ? 72.820 42.763 174.967 1.00 15.86 134 MET A N 1
ATOM 1561 C CA . MET A 1 134 ? 72.924 43.305 173.601 1.00 14.04 134 MET A CA 1
ATOM 1562 C C . MET A 1 134 ? 74.171 44.186 173.462 1.00 15.67 134 MET A C 1
ATOM 1563 O O . MET A 1 134 ? 74.858 44.199 172.429 1.00 15.16 134 MET A O 1
ATOM 1577 N N . SER A 1 135 ? 74.442 44.963 174.493 1.00 15.26 135 SER A N 1
ATOM 1578 C CA . SER A 1 135 ? 75.537 45.892 174.439 1.00 17.12 135 SER A CA 1
ATOM 1579 C C . SER A 1 135 ? 76.865 45.140 174.429 1.00 21.48 135 SER A C 1
ATOM 1580 O O . SER A 1 135 ? 77.725 45.402 173.593 1.00 22.62 135 SER A O 1
ATOM 1588 N N . SER A 1 136 ? 77.018 44.177 175.333 1.00 22.26 136 SER A N 1
ATOM 1589 C CA . SER A 1 136 ? 78.295 43.519 175.511 1.00 24.52 136 SER A CA 1
ATOM 1590 C C . SER A 1 136 ? 78.528 42.441 174.460 1.00 23.40 136 SER A C 1
ATOM 1591 O O . SER A 1 136 ? 79.662 42.177 174.098 1.00 23.20 136 SER A O 1
ATOM 1599 N N . LYS A 1 137 ? 77.465 41.821 173.954 1.00 17.76 137 LYS A N 1
ATOM 1600 C CA . LYS A 1 137 ? 77.646 40.690 173.050 1.00 19.13 137 LYS A CA 1
ATOM 1601 C C . LYS A 1 137 ? 77.358 41.053 171.598 1.00 18.13 137 LYS A C 1
ATOM 1602 O O . LYS A 1 137 ? 77.898 40.441 170.708 1.00 17.50 137 LYS A O 1
ATOM 1606 N N . SER A 1 138 ? 76.529 42.070 171.364 1.00 15.90 138 SER A N 1
ATOM 1607 C CA . SER A 1 138 ? 76.191 42.468 170.012 1.00 14.43 138 SER A CA 1
ATOM 1608 C C . SER A 1 138 ? 76.614 43.898 169.642 1.00 12.26 138 SER A C 1
ATOM 1609 O O . SER A 1 138 ? 76.357 44.335 168.538 1.00 16.72 138 SER A O 1
ATOM 1617 N N . GLY A 1 139 ? 77.259 44.623 170.554 1.00 16.80 139 GLY A N 1
ATOM 1618 C CA . GLY A 1 139 ? 77.765 45.951 170.242 1.00 18.19 139 GLY A CA 1
ATOM 1619 C C . GLY A 1 139 ? 76.701 47.001 169.922 1.00 16.42 139 GLY A C 1
ATOM 1620 O O . GLY A 1 139 ? 77.005 48.027 169.275 1.00 12.76 139 GLY A O 1
ATOM 1624 N N . LEU A 1 140 ? 75.463 46.759 170.366 1.00 13.52 140 LEU A N 1
ATOM 1625 C CA . LEU A 1 140 ? 74.382 47.742 170.243 1.00 11.27 140 LEU A CA 1
ATOM 1626 C C . LEU A 1 140 ? 73.753 48.053 171.619 1.00 12.40 140 LEU A C 1
ATOM 1627 O O . LEU A 1 140 ? 73.668 47.175 172.517 1.00 10.37 140 LEU A O 1
ATOM 1643 N N . THR A 1 141 ? 73.270 49.293 171.771 1.00 10.07 141 THR A N 1
ATOM 1644 C CA . THR A 1 141 ? 72.782 49.760 173.073 1.00 13.10 141 THR A CA 1
ATOM 1645 C C . THR A 1 141 ? 71.635 50.757 172.909 1.00 12.16 141 THR A C 1
ATOM 1646 O O . THR A 1 141 ? 71.734 51.676 172.087 1.00 13.05 141 THR A O 1
ATOM 1657 N N . PRO A 1 142 ? 70.521 50.566 173.656 1.00 8.62 142 PRO A N 1
ATOM 1658 C CA . PRO A 1 142 ? 69.488 51.598 173.619 1.00 8.46 142 PRO A CA 1
ATOM 1659 C C . PRO A 1 142 ? 69.926 52.797 174.453 1.00 9.30 142 PRO A C 1
ATOM 1660 O O . PRO A 1 142 ? 70.343 52.631 175.603 1.00 9.05 142 PRO A O 1
ATOM 1671 N N . LEU A 1 143 ? 69.819 53.991 173.898 1.00 8.06 143 LEU A N 1
ATOM 1672 C CA . LEU A 1 143 ? 69.990 55.182 174.713 1.00 7.85 143 LEU A CA 1
ATOM 1673 C C . LEU A 1 143 ? 68.841 55.249 175.738 1.00 8.28 143 LEU A C 1
ATOM 1674 O O . LEU A 1 143 ? 69.025 55.749 176.837 1.00 10.25 143 LEU A O 1
ATOM 1690 N N . SER A 1 144 ? 67.657 54.785 175.331 1.00 7.53 144 SER A N 1
ATOM 1691 C CA . SER A 1 144 ? 66.545 54.505 176.248 1.00 7.45 144 SER A CA 1
ATOM 1692 C C . SER A 1 144 ? 65.581 53.590 175.489 1.00 10.32 144 SER A C 1
ATOM 1693 O O . SER A 1 144 ? 65.702 53.461 174.260 1.00 7.66 144 SER A O 1
ATOM 1701 N N . PHE A 1 145 ? 64.640 52.957 176.184 1.00 11.09 145 PHE A N 1
ATOM 1702 C CA . PHE A 1 145 ? 63.676 52.087 175.512 1.00 9.25 145 PHE A CA 1
ATOM 1703 C C . PHE A 1 145 ? 62.258 52.421 175.949 1.00 7.12 145 PHE A C 1
ATOM 1704 O O . PHE A 1 145 ? 61.437 51.537 176.186 1.00 7.79 145 PHE A O 1
ATOM 1721 N N . ASN A 1 146 ? 61.956 53.719 175.997 1.00 9.54 146 ASN A N 1
ATOM 1722 C CA . ASN A 1 146 ? 60.642 54.162 176.477 1.00 10.60 146 ASN A CA 1
ATOM 1723 C C . ASN A 1 146 ? 59.962 55.087 175.464 1.00 9.16 146 ASN A C 1
ATOM 1724 O O . ASN A 1 146 ? 59.242 56.000 175.835 1.00 9.72 146 ASN A O 1
ATOM 1735 N N . TRP A 1 147 ? 60.217 54.835 174.187 1.00 8.77 147 TRP A N 1
ATOM 1736 C CA . TRP A 1 147 ? 59.557 55.540 173.110 1.00 7.98 147 TRP A CA 1
ATOM 1737 C C . TRP A 1 147 ? 58.308 54.725 172.718 1.00 9.35 147 TRP A C 1
ATOM 1738 O O . TRP A 1 147 ? 58.375 53.791 171.913 1.00 6.85 147 TRP A O 1
ATOM 1759 N N . TYR A 1 148 ? 57.183 55.083 173.329 1.00 8.53 148 TYR A N 1
ATOM 1760 C CA . TYR A 1 148 ? 55.946 54.321 173.207 1.00 7.37 148 TYR A CA 1
ATOM 1761 C C . TYR A 1 148 ? 55.196 54.750 171.969 1.00 7.63 148 TYR A C 1
ATOM 1762 O O . TYR A 1 148 ? 54.977 55.955 171.764 1.00 7.54 148 TYR A O 1
ATOM 1780 N N . GLN A 1 149 ? 54.775 53.773 171.160 1.00 8.53 149 GLN A N 1
ATOM 1781 C CA . GLN A 1 149 ? 54.078 54.097 169.914 1.00 9.79 149 GLN A CA 1
ATOM 1782 C C . GLN A 1 149 ? 52.577 53.685 169.843 1.00 10.80 149 GLN A C 1
ATOM 1783 O O . GLN A 1 149 ? 51.943 53.774 168.787 1.00 12.61 149 GLN A O 1
ATOM 1797 N N . GLY A 1 150 ? 52.013 53.266 170.972 1.00 14.02 150 GLY A N 1
ATOM 1798 C CA . GLY A 1 150 ? 50.579 53.001 171.060 1.00 12.74 150 GLY A CA 1
ATOM 1799 C C . GLY A 1 150 ? 50.199 51.569 171.428 1.00 12.56 150 GLY A C 1
ATOM 1800 O O . GLY A 1 150 ? 51.045 50.685 171.571 1.00 12.52 150 GLY A O 1
ATOM 1804 N N . ALA A 1 151 ? 48.897 51.360 171.579 1.00 12.55 151 ALA A N 1
ATOM 1805 C CA . ALA A 1 151 ? 48.309 50.059 171.832 1.00 10.17 151 ALA A CA 1
ATOM 1806 C C . ALA A 1 151 ? 47.474 49.686 170.597 1.00 12.71 151 ALA A C 1
ATOM 1807 O O . ALA A 1 151 ? 46.633 50.488 170.126 1.00 11.15 151 ALA A O 1
ATOM 1814 N N . ARG A 1 152 ? 47.696 48.482 170.072 1.00 8.73 152 ARG A N 1
ATOM 1815 C CA . ARG A 1 152 ? 46.923 47.980 168.942 1.00 7.86 152 ARG A CA 1
ATOM 1816 C C . ARG A 1 152 ? 45.493 47.607 169.330 1.00 10.62 152 ARG A C 1
ATOM 1817 O O . ARG A 1 152 ? 45.253 47.032 170.394 1.00 11.07 152 ARG A O 1
ATOM 1838 N N . MET A 1 153 ? 44.545 47.925 168.439 1.00 12.24 153 MET A N 1
ATOM 1839 C CA . MET A 1 153 ? 43.128 47.693 168.693 1.00 9.32 153 MET A CA 1
ATOM 1840 C C . MET A 1 153 ? 42.446 47.045 167.472 1.00 12.08 153 MET A C 1
ATOM 1841 O O . MET A 1 153 ? 43.000 47.038 166.362 1.00 12.48 153 MET A O 1
ATOM 1855 N N . LEU A 1 154 ? 41.236 46.526 167.663 1.00 9.68 154 LEU A N 1
ATOM 1856 C CA . LEU A 1 154 ? 40.484 45.924 166.539 1.00 13.35 154 LEU A CA 1
ATOM 1857 C C . LEU A 1 154 ? 39.663 46.928 165.700 1.00 13.43 154 LEU A C 1
ATOM 1858 O O . LEU A 1 154 ? 38.893 47.730 166.237 1.00 13.75 154 LEU A O 1
ATOM 1874 N N . VAL A 1 155 ? 39.817 46.861 164.384 1.00 8.39 155 VAL A N 1
ATOM 1875 C CA . VAL A 1 155 ? 39.036 47.705 163.480 1.00 10.33 155 VAL A CA 1
ATOM 1876 C C . VAL A 1 155 ? 38.235 46.753 162.604 1.00 8.74 155 VAL A C 1
ATOM 1877 O O . VAL A 1 155 ? 38.810 45.944 161.857 1.00 8.70 155 VAL A O 1
ATOM 1890 N N . THR A 1 156 ? 36.908 46.828 162.722 1.00 9.01 156 THR A N 1
ATOM 1891 C CA . THR A 1 156 ? 36.005 45.849 162.132 1.00 9.29 156 THR A CA 1
ATOM 1892 C C . THR A 1 156 ? 34.744 46.553 161.566 1.00 11.95 156 THR A C 1
ATOM 1893 O O . THR A 1 156 ? 34.515 47.730 161.812 1.00 9.57 156 THR A O 1
ATOM 1904 N N . GLN A 1 157 ? 33.931 45.797 160.830 1.00 16.01 157 GLN A N 1
ATOM 1905 C CA . GLN A 1 157 ? 32.624 46.247 160.336 1.00 18.59 157 GLN A CA 1
ATOM 1906 C C . GLN A 1 157 ? 31.477 45.993 161.317 1.00 20.48 157 GLN A C 1
ATOM 1907 O O . GLN A 1 157 ? 30.419 46.614 161.213 1.00 20.09 157 GLN A O 1
ATOM 1921 N N . LYS A 1 158 ? 31.688 45.052 162.227 1.00 19.96 158 LYS A N 1
ATOM 1922 C CA . LYS A 1 158 ? 30.688 44.641 163.217 1.00 21.12 158 LYS A CA 1
ATOM 1923 C C . LYS A 1 158 ? 31.261 44.727 164.638 1.00 18.04 158 LYS A C 1
ATOM 1924 O O . LYS A 1 158 ? 32.487 44.774 164.827 1.00 19.55 158 LYS A O 1
ATOM 1943 N N . PRO A 1 159 ? 30.378 44.746 165.644 1.00 13.79 159 PRO A N 1
ATOM 1944 C CA . PRO A 1 159 ? 30.846 44.821 167.027 1.00 12.43 159 PRO A CA 1
ATOM 1945 C C . PRO A 1 159 ? 31.623 43.563 167.399 1.00 12.03 159 PRO A C 1
ATOM 1946 O O . PRO A 1 159 ? 31.435 42.505 166.791 1.00 16.93 159 PRO A O 1
ATOM 1957 N N . VAL A 1 160 ? 32.539 43.689 168.341 1.00 16.50 160 VAL A N 1
ATOM 1958 C CA . VAL A 1 160 ? 33.291 42.564 168.824 1.00 19.41 160 VAL A CA 1
ATOM 1959 C C . VAL A 1 160 ? 33.300 42.648 170.339 1.00 23.41 160 VAL A C 1
ATOM 1960 O O . VAL A 1 160 ? 33.844 43.599 170.917 1.00 20.57 160 VAL A O 1
ATOM 1973 N N . SER A 1 161 ? 32.711 41.655 170.995 1.00 27.33 161 SER A N 1
ATOM 1974 C CA . SER A 1 161 ? 32.710 41.643 172.459 1.00 28.90 161 SER A CA 1
ATOM 1975 C C . SER A 1 161 ? 33.476 40.458 173.064 1.00 26.43 161 SER A C 1
ATOM 1976 O O . SER A 1 161 ? 33.757 40.453 174.251 1.00 26.51 161 SER A O 1
ATOM 1984 N N . LYS A 1 162 ? 33.808 39.477 172.231 1.00 21.12 162 LYS A N 1
ATOM 1985 C CA . LYS A 1 162 ? 34.430 38.217 172.651 1.00 21.81 162 LYS A CA 1
ATOM 1986 C C . LYS A 1 162 ? 35.120 37.567 171.437 1.00 18.75 162 LYS A C 1
ATOM 1987 O O . LYS A 1 162 ? 34.711 37.784 170.284 1.00 19.18 162 LYS A O 1
ATOM 1991 N N . PRO A 1 163 ? 36.168 36.759 171.675 1.00 21.08 163 PRO A N 1
ATOM 1992 C CA . PRO A 1 163 ? 36.901 36.175 170.546 1.00 21.03 163 PRO A CA 1
ATOM 1993 C C . PRO A 1 163 ? 36.025 35.501 169.477 1.00 21.67 163 PRO A C 1
ATOM 1994 O O . PRO A 1 163 ? 36.354 35.593 168.305 1.00 21.63 163 PRO A O 1
ATOM 2005 N N . SER A 1 164 ? 34.952 34.821 169.852 1.00 20.15 164 SER A N 1
ATOM 2006 C CA . SER A 1 164 ? 34.157 34.126 168.840 1.00 20.10 164 SER A CA 1
ATOM 2007 C C . SER A 1 164 ? 33.521 35.121 167.838 1.00 18.07 164 SER A C 1
ATOM 2008 O O . SER A 1 164 ? 33.096 34.735 166.766 1.00 19.20 164 SER A O 1
ATOM 2016 N N . ASP A 1 165 ? 33.483 36.404 168.172 1.00 21.37 165 ASP A N 1
ATOM 2017 C CA . ASP A 1 165 ? 32.986 37.401 167.215 1.00 17.21 165 ASP A CA 1
ATOM 2018 C C . ASP A 1 165 ? 33.923 37.573 166.011 1.00 17.14 165 ASP A C 1
ATOM 2019 O O . ASP A 1 165 ? 33.569 38.199 165.027 1.00 17.96 165 ASP A O 1
ATOM 2028 N N . LEU A 1 166 ? 35.121 37.016 166.090 1.00 16.16 166 LEU A N 1
ATOM 2029 C CA . LEU A 1 166 ? 36.084 37.119 165.000 1.00 16.26 166 LEU A CA 1
ATOM 2030 C C . LEU A 1 166 ? 36.209 35.826 164.192 1.00 16.67 166 LEU A C 1
ATOM 2031 O O . LEU A 1 166 ? 37.006 35.748 163.249 1.00 14.81 166 LEU A O 1
ATOM 2047 N N . ASN A 1 167 ? 35.468 34.793 164.572 1.00 20.41 167 ASN A N 1
ATOM 2048 C CA . ASN A 1 167 ? 35.526 33.550 163.815 1.00 22.37 167 ASN A CA 1
ATOM 2049 C C . ASN A 1 167 ? 35.031 33.819 162.399 1.00 22.61 167 ASN A C 1
ATOM 2050 O O . ASN A 1 167 ? 33.975 34.411 162.214 1.00 24.11 167 ASN A O 1
ATOM 2061 N N . GLY A 1 168 ? 35.794 33.395 161.402 1.00 20.38 168 GLY A N 1
ATOM 2062 C CA . GLY A 1 168 ? 35.443 33.672 160.018 1.00 22.14 168 GLY A CA 1
ATOM 2063 C C . GLY A 1 168 ? 35.820 35.074 159.555 1.00 22.30 168 GLY A C 1
ATOM 2064 O O . GLY A 1 168 ? 35.642 35.405 158.398 1.00 23.56 168 GLY A O 1
ATOM 2068 N N . VAL A 1 169 ? 36.361 35.907 160.433 1.00 17.00 169 VAL A N 1
ATOM 2069 C CA . VAL A 1 169 ? 36.714 37.266 160.035 1.00 14.32 169 VAL A CA 1
ATOM 2070 C C . VAL A 1 169 ? 38.157 37.291 159.578 1.00 15.31 169 VAL A C 1
ATOM 2071 O O . VAL A 1 169 ? 39.069 36.842 160.304 1.00 15.75 169 VAL A O 1
ATOM 2084 N N . ARG A 1 170 ? 38.373 37.777 158.360 1.00 18.80 170 ARG A N 1
ATOM 2085 C CA . ARG A 1 170 ? 39.713 37.889 157.825 1.00 18.43 170 ARG A CA 1
ATOM 2086 C C . ARG A 1 170 ? 40.351 39.190 158.306 1.00 15.41 170 ARG A C 1
ATOM 2087 O O . ARG A 1 170 ? 39.879 40.282 157.976 1.00 14.48 170 ARG A O 1
ATOM 2108 N N . VAL A 1 171 ? 41.435 39.067 159.059 1.00 13.23 171 VAL A N 1
ATOM 2109 C CA . VAL A 1 171 ? 42.133 40.229 159.606 1.00 11.20 171 VAL A CA 1
ATOM 2110 C C . VAL A 1 171 ? 43.500 40.382 158.944 1.00 12.12 171 VAL A C 1
ATOM 2111 O O . VAL A 1 171 ? 44.252 39.409 158.859 1.00 15.19 171 VAL A O 1
ATOM 2124 N N . ARG A 1 172 ? 43.840 41.579 158.476 1.00 12.90 172 ARG A N 1
ATOM 2125 C CA . ARG A 1 172 ? 45.166 41.795 157.913 1.00 12.41 172 ARG A CA 1
ATOM 2126 C C . ARG A 1 172 ? 46.241 41.382 158.895 1.00 13.01 172 ARG A C 1
ATOM 2127 O O . ARG A 1 172 ? 46.141 41.639 160.115 1.00 12.44 172 ARG A O 1
ATOM 2148 N N . ALA A 1 173 ? 47.255 40.713 158.337 1.00 14.63 173 ALA A N 1
ATOM 2149 C CA . ALA A 1 173 ? 48.391 40.231 159.085 1.00 14.59 173 ALA A CA 1
ATOM 2150 C C . ALA A 1 173 ? 49.663 40.550 158.317 1.00 18.15 173 ALA A C 1
ATOM 2151 O O . ALA A 1 173 ? 49.670 41.304 157.339 1.00 16.55 173 ALA A O 1
ATOM 2158 N N . LEU A 1 174 ? 50.740 39.932 158.758 1.00 36.93 174 LEU A N 1
ATOM 2159 C CA . LEU A 1 174 ? 52.060 40.338 158.373 1.00 38.58 174 LEU A CA 1
ATOM 2160 C C . LEU A 1 174 ? 52.827 39.067 158.473 1.00 37.44 174 LEU A C 1
ATOM 2161 O O . LEU A 1 174 ? 52.515 38.240 159.325 1.00 41.44 174 LEU A O 1
ATOM 2177 N N . GLU A 1 175 ? 53.792 38.879 157.591 1.00 25.85 175 GLU A N 1
ATOM 2178 C CA . GLU A 1 175 ? 54.555 37.646 157.575 1.00 31.71 175 GLU A CA 1
ATOM 2179 C C . GLU A 1 175 ? 55.512 37.579 158.771 1.00 30.36 175 GLU A C 1
ATOM 2180 O O . GLU A 1 175 ? 56.722 37.604 158.609 1.00 34.30 175 GLU A O 1
ATOM 2192 N N . ALA A 1 176 ? 54.945 37.501 159.971 1.00 16.46 176 ALA A N 1
ATOM 2193 C CA . ALA A 1 176 ? 55.706 37.332 161.209 1.00 13.32 176 ALA A CA 1
ATOM 2194 C C . ALA A 1 176 ? 54.895 36.411 162.119 1.00 16.13 176 ALA A C 1
ATOM 2195 O O . ALA A 1 176 ? 53.660 36.572 162.245 1.00 15.13 176 ALA A O 1
ATOM 2202 N N . PRO A 1 177 ? 55.567 35.441 162.742 1.00 17.53 177 PRO A N 1
ATOM 2203 C CA . PRO A 1 177 ? 54.844 34.464 163.547 1.00 19.14 177 PRO A CA 1
ATOM 2204 C C . PRO A 1 177 ? 54.011 35.117 164.653 1.00 15.91 177 PRO A C 1
ATOM 2205 O O . PRO A 1 177 ? 52.896 34.675 164.860 1.00 14.73 177 PRO A O 1
ATOM 2216 N N . VAL A 1 178 ? 54.519 36.153 165.325 1.00 13.28 178 VAL A N 1
ATOM 2217 C CA . VAL A 1 178 ? 53.744 36.757 166.413 1.00 14.84 178 VAL A CA 1
ATOM 2218 C C . VAL A 1 178 ? 52.415 37.320 165.942 1.00 14.27 178 VAL A C 1
ATOM 2219 O O . VAL A 1 178 ? 51.394 37.156 166.615 1.00 13.49 178 VAL A O 1
ATOM 2232 N N . THR A 1 179 ? 52.427 38.024 164.820 1.00 15.88 179 THR A N 1
ATOM 2233 C CA . THR A 1 179 ? 51.205 38.671 164.333 1.00 15.02 179 THR A CA 1
ATOM 2234 C C . THR A 1 179 ? 50.189 37.639 163.940 1.00 12.66 179 THR A C 1
ATOM 2235 O O . THR A 1 179 ? 49.000 37.767 164.223 1.00 14.17 179 THR A O 1
ATOM 2246 N N . ILE A 1 180 ? 50.673 36.619 163.246 1.00 10.95 180 ILE A N 1
ATOM 2247 C CA . ILE A 1 180 ? 49.838 35.546 162.754 1.00 12.53 180 ILE A CA 1
ATOM 2248 C C . ILE A 1 180 ? 49.167 34.848 163.924 1.00 13.78 180 ILE A C 1
ATOM 2249 O O . ILE A 1 180 ? 47.956 34.614 163.895 1.00 14.91 180 ILE A O 1
ATOM 2265 N N . GLU A 1 181 ? 49.953 34.558 164.972 1.00 16.27 181 GLU A N 1
ATOM 2266 C CA . GLU A 1 181 ? 49.450 33.807 166.123 1.00 18.27 181 GLU A CA 1
ATOM 2267 C C . GLU A 1 181 ? 48.507 34.669 166.941 1.00 16.06 181 GLU A C 1
ATOM 2268 O O . GLU A 1 181 ? 47.535 34.177 167.503 1.00 16.15 181 GLU A O 1
ATOM 2280 N N . THR A 1 182 ? 48.772 35.965 166.954 1.00 12.07 182 THR A N 1
ATOM 2281 C CA . THR A 1 182 ? 47.894 36.910 167.630 1.00 14.20 182 THR A CA 1
ATOM 2282 C C . THR A 1 182 ? 46.492 36.933 167.032 1.00 14.56 182 THR A C 1
ATOM 2283 O O . THR A 1 182 ? 45.506 36.855 167.768 1.00 14.54 182 THR A O 1
ATOM 2294 N N . ILE A 1 183 ? 46.405 37.052 165.707 1.00 12.75 183 ILE A N 1
ATOM 2295 C CA . ILE A 1 183 ? 45.126 37.005 165.020 1.00 10.77 183 ILE A CA 1
ATOM 2296 C C . ILE A 1 183 ? 44.444 35.665 165.294 1.00 12.80 183 ILE A C 1
ATOM 2297 O O . ILE A 1 183 ? 43.279 35.622 165.690 1.00 13.47 183 ILE A O 1
ATOM 2313 N N . LYS A 1 184 ? 45.160 34.563 165.122 1.00 13.24 184 LYS A N 1
ATOM 2314 C CA . LYS A 1 184 ? 44.545 33.262 165.409 1.00 14.52 184 LYS A CA 1
ATOM 2315 C C . LYS A 1 184 ? 44.038 33.159 166.854 1.00 16.03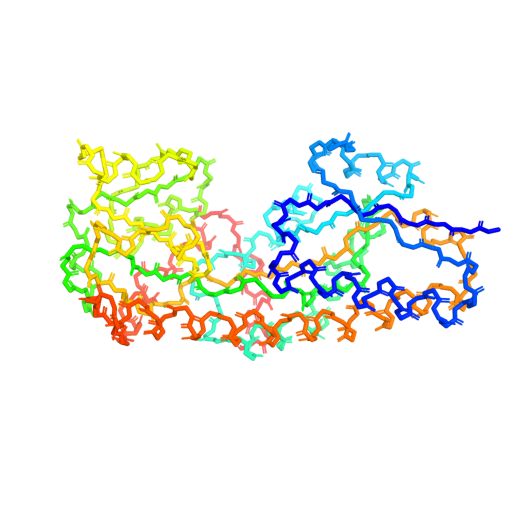 184 LYS A C 1
ATOM 2316 O O . LYS A 1 184 ? 42.897 32.769 167.075 1.00 14.83 184 LYS A O 1
ATOM 2335 N N . CYS A 1 185 ? 44.873 33.505 167.837 1.00 15.22 185 CYS A N 1
ATOM 2336 C CA . CYS A 1 185 ? 44.505 33.284 169.231 1.00 17.06 185 CYS A CA 1
ATOM 2337 C C . CYS A 1 185 ? 43.334 34.182 169.626 1.00 16.48 185 CYS A C 1
ATOM 2338 O O . CYS A 1 185 ? 42.552 33.824 170.511 1.00 17.34 185 CYS A O 1
ATOM 2345 N N . MET A 1 186 ? 43.224 35.347 168.983 1.00 14.50 186 MET A N 1
ATOM 2346 C CA . MET A 1 186 ? 42.047 36.224 169.187 1.00 14.46 186 MET A CA 1
ATOM 2347 C C . MET A 1 186 ? 40.762 35.771 168.460 1.00 15.25 186 MET A C 1
ATOM 2348 O O . MET A 1 186 ? 39.651 36.210 168.799 1.00 14.99 186 MET A O 1
ATOM 2362 N N . GLY A 1 187 ? 40.904 34.904 167.464 1.00 16.75 187 GLY A N 1
ATOM 2363 C CA . GLY A 1 187 ? 39.739 34.250 166.881 1.00 19.93 187 GLY A CA 1
ATOM 2364 C C . GLY A 1 187 ? 39.560 34.478 165.392 1.00 18.51 187 GLY A C 1
ATOM 2365 O O . GLY A 1 187 ? 38.710 33.854 164.755 1.00 16.88 187 GLY A O 1
ATOM 2369 N N . GLY A 1 188 ? 40.343 35.390 164.835 1.00 13.80 188 GLY A N 1
ATOM 2370 C CA . GLY A 1 188 ? 40.268 35.661 163.411 1.00 11.00 188 GLY A CA 1
ATOM 2371 C C . GLY A 1 188 ? 41.138 34.765 162.526 1.00 14.51 188 GLY A C 1
ATOM 2372 O O . GLY A 1 188 ? 41.824 33.847 162.994 1.00 14.02 188 GLY A O 1
ATOM 2376 N N . SER A 1 189 ? 41.113 35.068 161.232 1.00 14.06 189 SER A N 1
ATOM 2377 C CA . SER A 1 189 ? 41.893 34.361 160.250 1.00 15.47 189 SER A CA 1
ATOM 2378 C C . SER A 1 189 ? 42.910 35.333 159.663 1.00 17.45 189 SER A C 1
ATOM 2379 O O . SER A 1 189 ? 42.544 36.331 159.025 1.00 17.34 189 SER A O 1
ATOM 2387 N N . PRO A 1 190 ? 44.185 35.046 159.877 1.00 15.05 190 PRO A N 1
ATOM 2388 C CA . PRO A 1 190 ? 45.257 35.944 159.461 1.00 12.91 190 PRO A CA 1
ATOM 2389 C C . PRO A 1 190 ? 45.488 35.987 157.951 1.00 13.76 190 PRO A C 1
ATOM 2390 O O . PRO A 1 190 ? 45.726 34.964 157.285 1.00 16.62 190 PRO A O 1
ATOM 2401 N N . THR A 1 191 ? 45.477 37.200 157.423 1.00 10.41 191 THR A N 1
ATOM 2402 C CA . THR A 1 191 ? 45.550 37.411 155.976 1.00 10.27 191 THR A CA 1
ATOM 2403 C C . THR A 1 191 ? 46.658 38.409 155.679 1.00 10.95 191 THR A C 1
ATOM 2404 O O . THR A 1 191 ? 46.426 39.626 155.743 1.00 12.96 191 THR A O 1
ATOM 2415 N N . PRO A 1 192 ? 47.863 37.901 155.389 1.00 12.55 192 PRO A N 1
ATOM 2416 C CA . PRO A 1 192 ? 49.013 38.789 155.202 1.00 11.96 192 PRO A CA 1
ATOM 2417 C C . PRO A 1 192 ? 48.949 39.661 153.970 1.00 13.23 192 PRO A C 1
ATOM 2418 O O . PRO A 1 192 ? 48.611 39.218 152.840 1.00 11.80 192 PRO A O 1
ATOM 2429 N N . LEU A 1 193 ? 49.282 40.923 154.211 1.00 10.95 193 LEU A N 1
ATOM 2430 C CA . LEU A 1 193 ? 49.394 41.934 153.149 1.00 11.64 193 LEU A CA 1
ATOM 2431 C C . LEU A 1 193 ? 50.046 43.186 153.716 1.00 13.65 193 LEU A C 1
ATOM 2432 O O . LEU A 1 193 ? 50.079 43.408 154.958 1.00 16.42 193 LEU A O 1
ATOM 2448 N N . SER A 1 194 ? 50.594 43.982 152.814 1.00 16.45 194 SER A N 1
ATOM 2449 C CA . SER A 1 194 ? 51.355 45.173 153.175 1.00 17.16 194 SER A CA 1
ATOM 2450 C C . SER A 1 194 ? 50.420 46.204 153.778 1.00 13.22 194 SER A C 1
ATOM 2451 O O . SER A 1 194 ? 49.322 46.365 153.306 1.00 10.86 194 SER A O 1
ATOM 2459 N N . TRP A 1 195 ? 50.852 46.867 154.848 1.00 16.01 195 TRP A N 1
ATOM 2460 C CA . TRP A 1 195 ? 50.032 47.870 155.516 1.00 15.72 195 TRP A CA 1
ATOM 2461 C C . TRP A 1 195 ? 49.677 49.000 154.572 1.00 13.34 195 TRP A C 1
ATOM 2462 O O . TRP A 1 195 ? 48.619 49.611 154.698 1.00 13.66 195 TRP A O 1
ATOM 2483 N N . SER A 1 196 ? 50.544 49.259 153.598 1.00 12.53 196 SER A N 1
ATOM 2484 C CA . SER A 1 196 ? 50.276 50.306 152.640 1.00 14.92 196 SER A CA 1
ATOM 2485 C C . SER A 1 196 ? 49.113 49.934 151.753 1.00 15.20 196 SER A C 1
ATOM 2486 O O . SER A 1 196 ? 48.636 50.746 150.975 1.00 14.19 196 SER A O 1
ATOM 2494 N N . GLU A 1 197 ? 48.640 48.699 151.856 1.00 14.96 197 GLU A N 1
ATOM 2495 C CA . GLU A 1 197 ? 47.531 48.277 151.010 1.00 13.56 197 GLU A CA 1
ATOM 2496 C C . GLU A 1 197 ? 46.256 47.950 151.814 1.00 14.16 197 GLU A C 1
ATOM 2497 O O . GLU A 1 197 ? 45.287 47.423 151.278 1.00 12.86 197 GLU A O 1
ATOM 2509 N N . ILE A 1 198 ? 46.238 48.306 153.091 1.00 10.86 198 ILE A N 1
ATOM 2510 C CA . ILE A 1 198 ? 45.100 47.945 153.940 1.00 9.28 198 ILE A CA 1
ATOM 2511 C C . ILE A 1 198 ? 43.774 48.566 153.491 1.00 9.52 198 ILE A C 1
ATOM 2512 O O . ILE A 1 198 ? 42.734 47.903 153.514 1.00 11.89 198 ILE A O 1
ATOM 2528 N N . TYR A 1 199 ? 43.779 49.833 153.081 1.00 8.94 199 TYR A N 1
ATOM 2529 C CA . TYR A 1 199 ? 42.509 50.463 152.670 1.00 8.83 199 TYR A CA 1
ATOM 2530 C C . TYR A 1 199 ? 41.907 49.722 151.451 1.00 9.10 199 TYR A C 1
ATOM 2531 O O . TYR A 1 199 ? 40.743 49.296 151.474 1.00 9.27 199 TYR A O 1
ATOM 2549 N N . SER A 1 200 ? 42.675 49.535 150.381 1.00 12.79 200 SER A N 1
ATOM 2550 C CA . SER A 1 200 ? 42.100 48.898 149.184 1.00 16.54 200 SER A CA 1
ATOM 2551 C C . SER A 1 200 ? 41.726 47.434 149.459 1.00 16.17 200 SER A C 1
ATOM 2552 O O . SER A 1 200 ? 40.773 46.903 148.886 1.00 16.62 200 SER A O 1
ATOM 2560 N N . SER A 1 201 ? 42.458 46.786 150.364 1.00 15.14 201 SER A N 1
ATOM 2561 C CA . SER A 1 201 ? 42.183 45.385 150.655 1.00 15.73 201 SER A CA 1
ATOM 2562 C C . SER A 1 201 ? 40.798 45.267 151.327 1.00 15.84 201 SER A C 1
ATOM 2563 O O . SER A 1 201 ? 39.995 44.381 151.013 1.00 18.26 201 SER A O 1
ATOM 2571 N N . ILE A 1 202 ? 40.510 46.169 152.250 1.00 13.95 202 ILE A N 1
ATOM 2572 C CA . ILE A 1 202 ? 39.191 46.189 152.873 1.00 11.88 202 ILE A CA 1
ATOM 2573 C C . ILE A 1 202 ? 38.124 46.565 151.840 1.00 16.43 202 ILE A C 1
ATOM 2574 O O . ILE A 1 202 ? 37.108 45.883 151.711 1.00 17.29 202 ILE A O 1
ATOM 2590 N N . GLN A 1 203 ? 38.398 47.603 151.058 1.00 19.30 203 GLN A N 1
ATOM 2591 C CA . GLN A 1 203 ? 37.427 48.120 150.106 1.00 22.80 203 GLN A CA 1
ATOM 2592 C C . GLN A 1 203 ? 37.082 47.041 149.087 1.00 24.51 203 GLN A C 1
ATOM 2593 O O . GLN A 1 203 ? 35.921 46.910 148.725 1.00 26.54 203 GLN A O 1
ATOM 2607 N N . THR A 1 204 ? 38.065 46.246 148.651 1.00 17.47 204 THR A N 1
ATOM 2608 C CA . THR A 1 204 ? 37.819 45.262 147.601 1.00 18.74 204 THR A CA 1
ATOM 2609 C C . THR A 1 204 ? 37.504 43.867 148.106 1.00 20.23 204 THR A C 1
ATOM 2610 O O . THR A 1 204 ? 37.302 42.956 147.296 1.00 23.81 204 THR A O 1
ATOM 2621 N N . GLY A 1 205 ? 37.484 43.683 149.423 1.00 17.15 205 GLY A N 1
ATOM 2622 C CA . GLY A 1 205 ? 37.089 42.417 150.018 1.00 15.73 205 GLY A CA 1
ATOM 2623 C C . GLY A 1 205 ? 38.162 41.337 150.134 1.00 14.96 205 GLY A C 1
ATOM 2624 O O . GLY A 1 205 ? 37.848 40.163 150.364 1.00 16.90 205 GLY A O 1
ATOM 2628 N N . VAL A 1 206 ? 39.428 41.722 150.042 1.00 13.41 206 VAL A N 1
ATOM 2629 C CA . VAL A 1 206 ? 40.524 40.782 150.307 1.00 12.94 206 VAL A CA 1
ATOM 2630 C C . VAL A 1 206 ? 40.529 40.428 151.799 1.00 15.04 206 VAL A C 1
ATOM 2631 O O . VAL A 1 206 ? 40.716 39.272 152.194 1.00 12.47 206 VAL A O 1
ATOM 2644 N N . VAL A 1 207 ? 40.267 41.434 152.625 1.00 14.05 207 VAL A N 1
ATOM 2645 C CA . VAL A 1 207 ? 40.263 41.267 154.061 1.00 15.29 207 VAL A CA 1
ATOM 2646 C C . VAL A 1 207 ? 39.021 41.981 154.631 1.00 15.91 207 VAL A C 1
ATOM 2647 O O . VAL A 1 207 ? 38.456 42.873 153.981 1.00 14.18 207 VAL A O 1
ATOM 2660 N N . ASP A 1 208 ? 38.577 41.556 155.811 1.00 12.52 208 ASP A N 1
ATOM 2661 C CA . ASP A 1 208 ? 37.411 42.157 156.473 1.00 13.62 208 ASP A CA 1
ATOM 2662 C C . ASP A 1 208 ? 37.787 43.234 157.505 1.00 14.39 208 ASP A C 1
ATOM 2663 O O . ASP A 1 208 ? 37.024 44.166 157.738 1.00 14.39 208 ASP A O 1
ATOM 2672 N N . ALA A 1 209 ? 38.946 43.080 158.141 1.00 10.35 209 ALA A N 1
ATOM 2673 C CA . ALA A 1 209 ? 39.259 43.822 159.363 1.00 9.11 209 ALA A CA 1
ATOM 2674 C C . ALA A 1 209 ? 40.747 44.025 159.504 1.00 11.20 209 ALA A C 1
ATOM 2675 O O . ALA A 1 209 ? 41.556 43.435 158.766 1.00 11.67 209 ALA A O 1
ATOM 2682 N N . ALA A 1 210 ? 41.108 44.884 160.446 1.00 9.78 210 ALA A N 1
ATOM 2683 C CA . ALA A 1 210 ? 42.507 45.099 160.746 1.00 10.23 210 ALA A CA 1
ATOM 2684 C C . ALA A 1 210 ? 42.678 45.239 162.243 1.00 8.57 210 ALA A C 1
ATOM 2685 O O . ALA A 1 210 ? 41.712 45.334 163.014 1.00 8.21 210 ALA A O 1
ATOM 2692 N N . GLU A 1 211 ? 43.944 45.327 162.597 1.00 8.73 211 GLU A N 1
ATOM 2693 C CA . GLU A 1 211 ? 44.435 45.243 163.944 1.00 10.75 211 GLU A CA 1
ATOM 2694 C C . GLU A 1 211 ? 45.578 46.251 163.954 1.00 10.79 211 GLU A C 1
ATOM 2695 O O . GLU A 1 211 ? 46.590 46.071 163.262 1.00 11.16 211 GLU A O 1
ATOM 2707 N N . ALA A 1 212 ? 45.401 47.365 164.661 1.00 9.07 212 ALA A N 1
ATOM 2708 C CA . ALA A 1 212 ? 46.439 48.404 164.686 1.00 9.59 212 ALA A CA 1
ATOM 2709 C C . ALA A 1 212 ? 46.188 49.468 165.740 1.00 11.81 212 ALA A C 1
ATOM 2710 O O . ALA A 1 212 ? 45.089 49.553 166.307 1.00 10.38 212 ALA A O 1
ATOM 2717 N N . GLN A 1 213 ? 47.221 50.274 165.989 1.00 10.85 213 GLN A N 1
ATOM 2718 C CA . GLN A 1 213 ? 47.151 51.415 166.913 1.00 10.14 213 GLN A CA 1
ATOM 2719 C C . GLN A 1 213 ? 46.466 52.624 166.285 1.00 10.18 213 GLN A C 1
ATOM 2720 O O . GLN A 1 213 ? 46.518 52.820 165.061 1.00 9.11 213 GLN A O 1
ATOM 2734 N N . PRO A 1 214 ? 45.816 53.453 167.118 1.00 10.53 214 PRO A N 1
ATOM 2735 C CA . PRO A 1 214 ? 44.999 54.556 166.597 1.00 11.26 214 PRO A CA 1
ATOM 2736 C C . PRO A 1 214 ? 45.652 55.444 165.553 1.00 12.17 214 PRO A C 1
ATOM 2737 O O . PRO A 1 214 ? 44.960 55.774 164.579 1.00 13.10 214 PRO A O 1
ATOM 2748 N N . THR A 1 215 ? 46.913 55.848 165.711 1.00 16.03 215 THR A N 1
ATOM 2749 C CA . THR A 1 215 ? 47.471 56.771 164.732 1.00 17.42 215 THR A CA 1
ATOM 2750 C C . THR A 1 215 ? 47.585 56.109 163.370 1.00 17.68 215 THR A C 1
ATOM 2751 O O . THR A 1 215 ? 47.613 56.796 162.366 1.00 18.45 215 THR A O 1
ATOM 2762 N N . ALA A 1 216 ? 47.661 54.782 163.337 1.00 10.74 216 ALA A N 1
ATOM 2763 C CA . ALA A 1 216 ? 47.796 54.078 162.062 1.00 8.92 216 ALA A CA 1
ATOM 2764 C C . ALA A 1 216 ? 46.413 53.860 161.426 1.00 8.84 216 ALA A C 1
ATOM 2765 O O . ALA A 1 216 ? 46.260 53.937 160.221 1.00 8.65 216 ALA A O 1
ATOM 2772 N N . VAL A 1 217 ? 45.431 53.594 162.267 1.00 9.48 217 VAL A N 1
ATOM 2773 C CA . VAL A 1 217 ? 44.061 53.443 161.821 1.00 9.86 217 VAL A CA 1
ATOM 2774 C C . VAL A 1 217 ? 43.610 54.762 161.213 1.00 13.50 217 VAL A C 1
ATOM 2775 O O . VAL A 1 217 ? 42.990 54.797 160.140 1.00 12.61 217 VAL A O 1
ATOM 2788 N N . TYR A 1 218 ? 43.963 55.852 161.895 1.00 13.17 218 TYR A N 1
ATOM 2789 C CA . TYR A 1 218 ? 43.568 57.182 161.468 1.00 15.29 218 TYR A CA 1
ATOM 2790 C C . TYR A 1 218 ? 44.385 57.582 160.244 1.00 15.10 218 TYR A C 1
ATOM 2791 O O . TYR A 1 218 ? 43.835 58.044 159.235 1.00 14.20 218 TYR A O 1
ATOM 2809 N N . GLY A 1 219 ? 45.693 57.342 160.320 1.00 9.76 219 GLY A N 1
ATOM 2810 C CA . GLY A 1 219 ? 46.608 57.707 159.254 1.00 11.44 219 GLY A CA 1
ATOM 2811 C C . GLY A 1 219 ? 46.263 57.037 157.933 1.00 12.96 219 GLY A C 1
ATOM 2812 O O . GLY A 1 219 ? 46.470 57.616 156.884 1.00 15.08 219 GLY A O 1
ATOM 2816 N N . SER A 1 220 ? 45.739 55.812 157.983 1.00 11.28 220 SER A N 1
ATOM 2817 C CA . SER A 1 220 ? 45.305 55.110 156.790 1.00 12.45 220 SER A CA 1
ATOM 2818 C C . SER A 1 220 ? 43.865 55.387 156.392 1.00 10.88 220 SER A C 1
ATOM 2819 O O . SER A 1 220 ? 43.382 54.776 155.453 1.00 11.17 220 SER A O 1
ATOM 2827 N N . LYS A 1 221 ? 43.184 56.246 157.151 1.00 10.87 221 LYS A N 1
ATOM 2828 C CA . LYS A 1 221 ? 41.834 56.681 156.833 1.00 12.52 221 LYS A CA 1
ATOM 2829 C C . LYS A 1 221 ? 40.829 55.554 156.895 1.00 12.33 221 LYS A C 1
ATOM 2830 O O . LYS A 1 221 ? 39.804 55.584 156.194 1.00 10.27 221 LYS A O 1
ATOM 2849 N N . LEU A 1 222 ? 41.081 54.585 157.761 1.00 13.52 222 LEU A N 1
ATOM 2850 C CA . LEU A 1 222 ? 40.198 53.423 157.824 1.00 12.09 222 LEU A CA 1
ATOM 2851 C C . LEU A 1 222 ? 38.795 53.737 158.307 1.00 13.51 222 LEU A C 1
ATOM 2852 O O . LEU A 1 222 ? 37.857 52.987 158.043 1.00 12.32 222 LEU A O 1
ATOM 2868 N N . TYR A 1 223 ? 38.630 54.857 158.996 1.00 12.78 223 TYR A N 1
ATOM 2869 C CA . TYR A 1 223 ? 37.300 55.249 159.442 1.00 11.58 223 TYR A CA 1
ATOM 2870 C C . TYR A 1 223 ? 36.399 55.494 158.223 1.00 11.67 223 TYR A C 1
ATOM 2871 O O . TYR A 1 223 ? 35.194 55.556 158.361 1.00 13.84 223 TYR A O 1
ATOM 2889 N N . GLU A 1 224 ? 36.976 55.614 157.032 1.00 13.45 224 GLU A N 1
ATOM 2890 C CA . GLU A 1 224 ? 36.160 55.837 155.844 1.00 16.15 224 GLU A CA 1
ATOM 2891 C C . GLU A 1 224 ? 35.382 54.584 155.442 1.00 14.26 224 GLU A C 1
ATOM 2892 O O . GLU A 1 224 ? 34.407 54.697 154.740 1.00 13.76 224 GLU A O 1
ATOM 2904 N N . ILE A 1 225 ? 35.850 53.404 155.872 1.00 13.74 225 ILE A N 1
ATOM 2905 C CA . ILE A 1 225 ? 35.375 52.124 155.338 1.00 15.61 225 ILE A CA 1
ATOM 2906 C C . ILE A 1 225 ? 35.180 51.018 156.373 1.00 14.45 225 ILE A C 1
ATOM 2907 O O . ILE A 1 225 ? 35.004 49.880 156.006 1.00 15.97 225 ILE A O 1
ATOM 2923 N N . THR A 1 226 ? 35.211 51.364 157.657 1.00 10.08 226 THR A N 1
ATOM 2924 C CA . THR A 1 226 ? 34.949 50.429 158.726 1.00 11.56 226 THR A CA 1
ATOM 2925 C C . THR A 1 226 ? 34.050 51.157 159.728 1.00 11.66 226 THR A C 1
ATOM 2926 O O . THR A 1 226 ? 33.773 52.348 159.583 1.00 9.92 226 THR A O 1
ATOM 2937 N N . LYS A 1 227 ? 33.574 50.437 160.736 1.00 10.03 227 LYS A N 1
ATOM 2938 C CA . LYS A 1 227 ? 32.594 51.031 161.634 1.00 11.16 227 LYS A CA 1
ATOM 2939 C C . LYS A 1 227 ? 32.870 50.904 163.133 1.00 11.01 227 LYS A C 1
ATOM 2940 O O . LYS A 1 227 ? 32.239 51.595 163.941 1.00 12.93 227 LYS A O 1
ATOM 2959 N N . HIS A 1 228 ? 33.778 50.014 163.507 1.00 9.70 228 HIS A N 1
ATOM 2960 C CA . HIS A 1 228 ? 34.001 49.708 164.914 1.00 9.93 228 HIS A CA 1
ATOM 2961 C C . HIS A 1 228 ? 35.453 49.678 165.285 1.00 12.28 228 HIS A C 1
ATOM 2962 O O . HIS A 1 228 ? 36.281 49.072 164.600 1.00 10.25 228 HIS A O 1
ATOM 2977 N N . ILE A 1 229 ? 35.763 50.358 166.373 1.00 11.57 229 ILE A N 1
ATOM 2978 C CA . ILE A 1 229 ? 37.023 50.109 167.015 1.00 11.08 229 ILE A CA 1
ATOM 2979 C C . ILE A 1 229 ? 36.741 49.450 168.357 1.00 9.80 229 ILE A C 1
ATOM 2980 O O . ILE A 1 229 ? 35.919 49.945 169.152 1.00 12.68 229 ILE A O 1
ATOM 2996 N N . THR A 1 230 ? 37.434 48.345 168.616 1.00 11.45 230 THR A N 1
ATOM 2997 C CA . THR A 1 230 ? 37.330 47.659 169.897 1.00 12.77 230 THR A CA 1
ATOM 2998 C C . THR A 1 230 ? 38.674 47.757 170.589 1.00 11.95 230 THR A C 1
ATOM 2999 O O . THR A 1 230 ? 39.702 47.337 170.041 1.00 12.50 230 THR A O 1
ATOM 3010 N N . LYS A 1 231 ? 38.666 48.319 171.788 1.00 12.70 231 LYS A N 1
ATOM 3011 C CA . LYS A 1 231 ? 39.896 48.555 172.534 1.00 13.34 231 LYS A CA 1
ATOM 3012 C C . LYS A 1 231 ? 40.431 47.283 173.237 1.00 16.17 231 LYS A C 1
ATOM 3013 O O . LYS A 1 231 ? 40.472 47.177 174.456 1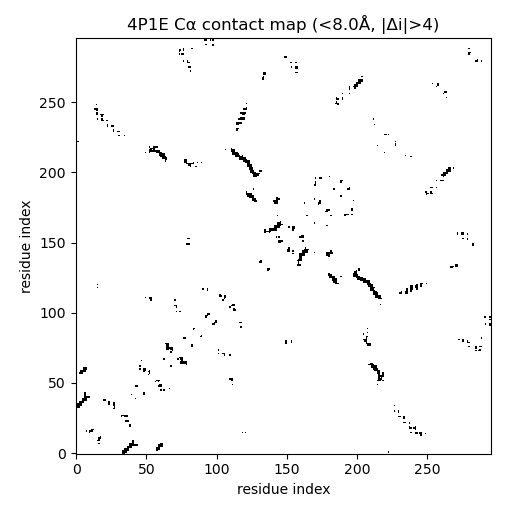.00 14.15 231 LYS A O 1
ATOM 3032 N N . THR A 1 232 ? 40.876 46.319 172.448 1.00 11.93 232 THR A N 1
ATOM 3033 C CA . THR A 1 232 ? 41.440 45.119 173.025 1.00 12.27 232 THR A CA 1
ATOM 3034 C C . THR A 1 232 ? 42.825 45.414 173.608 1.00 13.24 232 THR A C 1
ATOM 3035 O O . THR A 1 232 ? 43.279 44.705 174.509 1.00 12.65 232 THR A O 1
ATOM 3046 N N . ASN A 1 233 ? 43.474 46.465 173.100 1.00 14.46 233 ASN A N 1
ATOM 3047 C CA . ASN A 1 233 ? 44.847 46.813 173.501 1.00 15.63 233 ASN A CA 1
ATOM 3048 C C . ASN A 1 233 ? 45.754 45.566 173.691 1.00 12.40 233 ASN A C 1
ATOM 3049 O O . ASN A 1 233 ? 46.394 45.373 174.712 1.00 12.05 233 ASN A O 1
ATOM 3060 N N . HIS A 1 234 ? 45.794 44.741 172.657 1.00 9.85 234 HIS A N 1
ATOM 3061 C CA . HIS A 1 234 ? 46.329 43.405 172.739 1.00 13.67 234 HIS A CA 1
ATOM 3062 C C . HIS A 1 234 ? 47.855 43.378 172.587 1.00 14.45 234 HIS A C 1
ATOM 3063 O O . HIS A 1 234 ? 48.524 42.474 173.087 1.00 13.73 234 HIS A O 1
ATOM 3078 N N . ILE A 1 235 ? 48.396 44.394 171.928 1.00 13.35 235 ILE A N 1
ATOM 3079 C CA . ILE A 1 235 ? 49.839 44.524 171.736 1.00 10.40 235 ILE A CA 1
ATOM 3080 C C . ILE A 1 235 ? 50.239 45.960 172.042 1.00 11.99 235 ILE A C 1
ATOM 3081 O O . ILE A 1 235 ? 49.573 46.902 171.600 1.00 13.90 235 ILE A O 1
ATOM 3097 N N . HIS A 1 236 ? 51.294 46.116 172.838 1.00 9.84 236 HIS A N 1
ATOM 3098 C CA . HIS A 1 236 ? 51.879 47.410 173.132 1.00 7.22 236 HIS A CA 1
ATOM 3099 C C . HIS A 1 236 ? 53.184 47.608 172.365 1.00 9.39 236 HIS A C 1
ATOM 3100 O O . HIS A 1 236 ? 54.038 46.694 172.265 1.00 7.19 236 HIS A O 1
ATOM 3115 N N . LEU A 1 237 ? 53.340 48.814 171.821 1.00 8.25 237 LEU A N 1
ATOM 3116 C CA . LEU A 1 237 ? 54.394 49.064 170.859 1.00 7.14 237 LEU A CA 1
ATOM 3117 C C . LEU A 1 237 ? 55.410 49.923 171.561 1.00 8.22 237 LEU A C 1
ATOM 3118 O O . LEU A 1 237 ? 55.175 51.122 171.777 1.00 7.60 237 LEU A O 1
ATOM 3134 N N . MET A 1 238 ? 56.523 49.310 171.930 1.00 8.61 238 MET A N 1
ATOM 3135 C CA . MET A 1 238 ? 57.553 50.006 172.678 1.00 7.55 238 MET A CA 1
ATOM 3136 C C . MET A 1 238 ? 58.824 50.007 171.853 1.00 9.17 238 MET A C 1
ATOM 3137 O O . MET A 1 238 ? 59.215 48.983 171.298 1.00 11.77 238 MET A O 1
ATOM 3151 N N . THR A 1 239 ? 59.440 51.179 171.712 1.00 8.16 239 THR A N 1
ATOM 3152 C CA . THR A 1 239 ? 60.676 51.281 170.943 1.00 6.86 239 THR A CA 1
ATOM 3153 C C . THR A 1 239 ? 61.716 52.098 171.694 1.00 9.44 239 THR A C 1
ATOM 3154 O O . THR A 1 239 ? 61.442 52.667 172.765 1.00 7.79 239 THR A O 1
ATOM 3165 N N . GLY A 1 240 ? 62.913 52.160 171.121 1.00 11.59 240 GLY A N 1
ATOM 3166 C CA . GLY A 1 240 ? 63.955 53.011 171.646 1.00 11.54 240 GLY A CA 1
ATOM 3167 C C . GLY A 1 240 ? 64.964 53.404 170.577 1.00 11.05 240 GLY A C 1
ATOM 3168 O O . GLY A 1 240 ? 64.995 52.824 169.479 1.00 11.02 240 GLY A O 1
ATOM 3172 N N . ILE A 1 241 ? 65.802 54.378 170.908 1.00 9.02 241 ILE A N 1
ATOM 3173 C CA . ILE A 1 241 ? 66.852 54.825 170.019 1.00 8.71 241 ILE A CA 1
ATOM 3174 C C . ILE A 1 241 ? 68.038 53.908 170.246 1.00 11.18 241 ILE A C 1
ATOM 3175 O O . ILE A 1 241 ? 68.674 53.951 171.304 1.00 12.62 241 ILE A O 1
ATOM 3191 N N . ILE A 1 242 ? 68.318 53.063 169.261 1.00 11.17 242 ILE A N 1
ATOM 3192 C CA . ILE A 1 242 ? 69.409 52.115 169.360 1.00 10.10 242 ILE A CA 1
ATOM 3193 C C . ILE A 1 242 ? 70.635 52.598 168.592 1.00 11.58 242 ILE A C 1
ATOM 3194 O O . ILE A 1 242 ? 70.540 52.904 167.423 1.00 10.23 242 ILE A O 1
ATOM 3210 N N . VAL A 1 243 ? 71.788 52.589 169.247 1.00 10.16 243 VAL A N 1
ATOM 3211 C CA . VAL A 1 243 ? 73.008 53.135 168.673 1.00 11.04 243 VAL A CA 1
ATOM 3212 C C . VAL A 1 243 ? 74.182 52.165 168.844 1.00 11.54 243 VAL A C 1
ATOM 3213 O O . VAL A 1 243 ? 74.108 51.177 169.588 1.00 13.36 243 VAL A O 1
ATOM 3226 N N . SER A 1 244 ? 75.274 52.454 168.155 1.00 12.21 244 SER A N 1
ATOM 3227 C CA . SER A 1 244 ? 76.522 51.696 168.327 1.00 10.03 244 SER A CA 1
ATOM 3228 C C . SER A 1 244 ? 77.148 51.875 169.694 1.00 10.31 244 SER A C 1
ATOM 3229 O O . SER A 1 244 ? 77.382 53.016 170.144 1.00 12.25 244 SER A O 1
ATOM 3237 N N . GLN A 1 245 ? 77.446 50.760 170.367 1.00 10.59 245 GLN A N 1
ATOM 3238 C CA . GLN A 1 245 ? 78.141 50.844 171.655 1.00 10.18 245 GLN A CA 1
ATOM 3239 C C . GLN A 1 245 ? 79.541 51.379 171.442 1.00 14.74 245 GLN A C 1
ATOM 3240 O O . GLN A 1 245 ? 80.061 52.096 172.284 1.00 16.61 245 GLN A O 1
ATOM 3254 N N . LYS A 1 246 ? 80.165 51.002 170.332 1.00 16.41 246 LYS A N 1
ATOM 3255 C CA . LYS A 1 246 ? 81.518 51.492 170.055 1.00 17.86 246 LYS A CA 1
ATOM 3256 C C . LYS A 1 246 ? 81.512 53.020 169.845 1.00 16.89 246 LYS A C 1
ATOM 3257 O O . LYS A 1 246 ? 82.318 53.756 170.404 1.00 16.63 246 LYS A O 1
ATOM 3276 N N . TRP A 1 247 ? 80.589 53.506 169.037 1.00 15.06 247 TRP A N 1
ATOM 3277 C CA . TRP A 1 247 ? 80.457 54.937 168.869 1.00 12.66 247 TRP A CA 1
ATOM 3278 C C . TRP A 1 247 ? 80.187 55.630 170.213 1.00 14.62 247 TRP A C 1
ATOM 3279 O O . TRP A 1 247 ? 80.813 56.640 170.554 1.00 11.69 247 TRP A O 1
ATOM 3300 N N . LEU A 1 248 ? 79.232 55.108 170.971 1.00 16.32 248 LEU A N 1
ATOM 3301 C CA . LEU A 1 248 ? 78.789 55.824 172.177 1.00 14.54 248 LEU A CA 1
ATOM 3302 C C . LEU A 1 248 ? 79.954 55.874 173.162 1.00 15.14 248 LEU A C 1
ATOM 3303 O O . LEU A 1 248 ? 80.245 56.917 173.754 1.00 10.64 248 LEU A O 1
ATOM 3319 N N . SER A 1 249 ? 80.644 54.740 173.292 1.00 18.32 249 SER A N 1
ATOM 3320 C CA . SER A 1 249 ? 81.791 54.650 174.187 1.00 20.64 249 SER A CA 1
ATOM 3321 C C . SER A 1 249 ? 82.969 55.529 173.769 1.00 22.92 249 SER A C 1
ATOM 3322 O O . SER A 1 249 ? 83.871 55.774 174.584 1.00 20.77 249 SER A O 1
ATOM 3330 N N . SER A 1 250 ? 82.986 55.990 172.512 1.00 18.87 250 SER A N 1
ATOM 3331 C CA . SER A 1 250 ? 84.087 56.853 172.039 1.00 19.39 250 SER A CA 1
ATOM 3332 C C . SER A 1 250 ? 83.885 58.306 172.455 1.00 17.70 250 SER A C 1
ATOM 3333 O O . SER A 1 250 ? 84.812 59.106 172.387 1.00 16.96 250 SER A O 1
ATOM 3341 N N . LEU A 1 251 ? 82.675 58.632 172.901 1.00 14.28 251 LEU A N 1
ATOM 3342 C CA . LEU A 1 251 ? 82.344 59.980 173.362 1.00 12.97 251 LEU A CA 1
ATOM 3343 C C . LEU A 1 251 ? 82.801 60.163 174.802 1.00 15.14 251 LEU A C 1
ATOM 3344 O O . LEU A 1 251 ? 83.181 59.201 175.460 1.00 13.40 251 LEU A O 1
ATOM 3360 N N . THR A 1 252 ? 82.788 61.395 175.306 1.00 16.33 252 THR A N 1
ATOM 3361 C 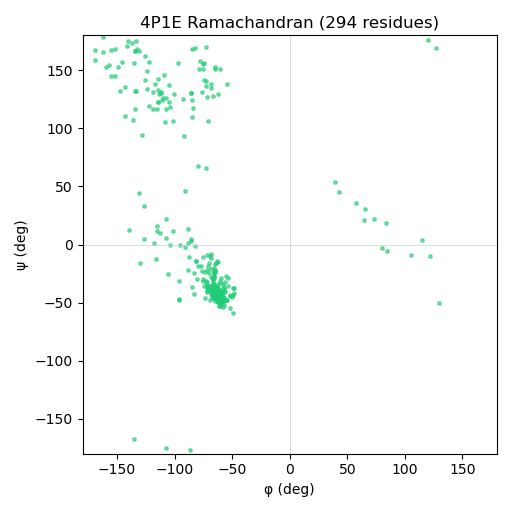CA . THR A 1 252 ? 83.158 61.596 176.702 1.00 13.76 252 THR A CA 1
ATOM 3362 C C . THR A 1 252 ? 82.036 61.132 177.638 1.00 14.66 252 THR A C 1
ATOM 3363 O O . THR A 1 252 ? 80.853 61.073 177.256 1.00 12.62 252 THR A O 1
ATOM 3374 N N . ALA A 1 253 ? 82.398 60.802 178.871 1.00 14.09 253 ALA A N 1
ATOM 3375 C CA . ALA A 1 253 ? 81.381 60.422 179.868 1.00 16.00 253 ALA A CA 1
ATOM 3376 C C . ALA A 1 253 ? 80.219 61.416 179.924 1.00 11.34 253 ALA A C 1
ATOM 3377 O O . ALA A 1 253 ? 79.051 61.006 180.053 1.00 10.03 253 ALA A O 1
ATOM 3384 N N . GLU A 1 254 ? 80.556 62.707 179.855 1.00 12.66 254 GLU A N 1
ATOM 3385 C CA . GLU A 1 254 ? 79.566 63.764 179.998 1.00 15.47 254 GLU A CA 1
ATOM 3386 C C . GLU A 1 254 ? 78.605 63.723 178.799 1.00 14.83 254 GLU A C 1
ATOM 3387 O O . GLU A 1 254 ? 77.411 63.959 178.926 1.00 15.01 254 GLU A O 1
ATOM 3391 N N . GLN A 1 255 ? 79.154 63.440 177.627 1.00 14.14 255 GLN A N 1
ATOM 3392 C CA . GLN A 1 255 ? 78.373 63.423 176.400 1.00 14.90 255 GLN A CA 1
ATOM 3393 C C . GLN A 1 255 ? 77.460 62.203 176.370 1.00 13.08 255 GLN A C 1
ATOM 3394 O O . GLN A 1 255 ? 76.301 62.299 175.961 1.00 15.39 255 GLN A O 1
ATOM 3408 N N . GLN A 1 256 ? 77.995 61.068 176.809 1.00 10.86 256 GLN A N 1
ATOM 3409 C CA . GLN A 1 256 ? 77.216 59.850 176.997 1.00 14.26 256 GLN A CA 1
ATOM 3410 C C . GLN A 1 256 ? 76.015 60.031 177.923 1.00 13.31 256 GLN A C 1
ATOM 3411 O O . GLN A 1 256 ? 74.910 59.628 177.583 1.00 12.42 256 GLN A O 1
ATOM 3425 N N . THR A 1 257 ? 76.216 60.647 179.082 1.00 14.39 257 THR A N 1
ATOM 3426 C CA . THR A 1 257 ? 75.120 60.746 180.044 1.00 13.94 257 THR A CA 1
ATOM 3427 C C . THR A 1 257 ? 74.055 61.743 179.544 1.00 16.09 257 THR A C 1
ATOM 3428 O O . THR A 1 257 ? 72.861 61.530 179.730 1.00 14.75 257 THR A O 1
ATOM 3439 N N . ILE A 1 258 ? 74.489 62.808 178.869 1.00 12.69 258 ILE A N 1
ATOM 3440 C CA . ILE A 1 258 ? 73.554 63.738 178.276 1.00 11.97 258 ILE A CA 1
ATOM 3441 C C . ILE A 1 258 ? 72.668 63.003 177.284 1.00 11.36 258 ILE A C 1
ATOM 3442 O O . ILE A 1 258 ? 71.448 63.178 177.292 1.00 9.45 258 ILE A O 1
ATOM 3458 N N . LEU A 1 259 ? 73.289 62.205 176.421 1.00 9.96 259 LEU A N 1
ATOM 3459 C CA . LEU A 1 259 ? 72.569 61.490 175.392 1.00 9.58 259 LEU A CA 1
ATOM 3460 C C . LEU A 1 259 ? 71.526 60.570 176.050 1.00 9.47 259 LEU A C 1
ATOM 3461 O O . LEU A 1 259 ? 70.384 60.509 175.597 1.00 7.97 259 LEU A O 1
ATOM 3477 N N . ARG A 1 260 ? 71.940 59.824 177.069 1.00 8.68 260 ARG A N 1
ATOM 3478 C CA . ARG A 1 260 ? 71.060 58.841 177.709 1.00 11.05 260 ARG A CA 1
ATOM 3479 C C . ARG A 1 260 ? 69.977 59.541 178.544 1.00 10.89 260 ARG A C 1
ATOM 3480 O O . ARG A 1 260 ? 68.831 59.107 178.562 1.00 9.10 260 ARG A O 1
ATOM 3501 N N . GLU A 1 261 ? 70.350 60.608 179.250 1.00 9.47 261 GLU A N 1
ATOM 3502 C CA . GLU A 1 261 ? 69.367 61.393 180.024 1.00 9.82 261 GLU A CA 1
ATOM 3503 C C . GLU A 1 261 ? 68.298 61.961 179.109 1.00 8.21 261 GLU A C 1
ATOM 3504 O O . GLU A 1 261 ? 67.085 61.822 179.368 1.00 11.12 261 GLU A O 1
ATOM 3516 N N . GLU A 1 262 ? 68.739 62.606 178.032 1.00 7.98 262 GLU A N 1
ATOM 3517 C CA . GLU A 1 262 ? 67.813 63.224 177.086 1.00 7.88 262 GLU A CA 1
ATOM 3518 C C . GLU A 1 262 ? 66.948 62.206 176.319 1.00 8.99 262 GLU A C 1
ATOM 3519 O O . GLU A 1 262 ? 65.790 62.494 176.004 1.00 8.05 262 GLU A O 1
ATOM 3531 N N . ALA A 1 263 ? 67.482 61.025 176.020 1.00 9.37 263 ALA A N 1
ATOM 3532 C CA . ALA A 1 263 ? 66.699 60.028 175.310 1.00 10.47 263 ALA A CA 1
ATOM 3533 C C . ALA A 1 263 ? 65.518 59.580 176.193 1.00 10.33 263 ALA A C 1
ATOM 3534 O O . ALA A 1 263 ? 64.381 59.488 175.742 1.00 7.32 263 ALA A O 1
ATOM 3541 N N . GLN A 1 264 ? 65.811 59.294 177.452 1.00 7.43 264 GLN A N 1
ATOM 3542 C CA . GLN A 1 264 ? 64.782 58.845 178.391 1.00 7.39 264 GLN A CA 1
ATOM 3543 C C . GLN A 1 264 ? 63.756 59.935 178.646 1.00 8.75 264 GLN A C 1
ATOM 3544 O O . GLN A 1 264 ? 62.560 59.670 178.574 1.00 10.11 264 GLN A O 1
ATOM 3558 N N . LYS A 1 265 ? 64.219 61.159 178.935 1.00 7.50 265 LYS A N 1
ATOM 3559 C CA . LYS A 1 265 ? 63.318 62.247 179.274 1.00 7.56 265 LYS A CA 1
ATOM 3560 C C . LYS A 1 265 ? 62.380 62.509 178.095 1.00 8.41 265 LYS A C 1
ATOM 3561 O O . LYS A 1 265 ? 61.172 62.657 178.262 1.00 8.57 265 LYS A O 1
ATOM 3580 N N . ASN A 1 266 ? 62.954 62.604 176.899 1.00 9.13 266 ASN A N 1
ATOM 3581 C CA . ASN A 1 266 ? 62.176 62.888 175.698 1.00 8.39 266 ASN A CA 1
ATOM 3582 C C . ASN A 1 266 ? 61.362 61.709 175.169 1.00 7.76 266 ASN A C 1
ATOM 3583 O O . ASN A 1 266 ? 60.284 61.892 174.598 1.00 9.37 266 ASN A O 1
ATOM 3594 N N . GLY A 1 267 ? 61.832 60.491 175.390 1.00 7.09 267 GLY A N 1
ATOM 3595 C CA . GLY A 1 267 ? 60.976 59.343 175.133 1.00 9.26 267 GLY A CA 1
ATOM 3596 C C . GLY A 1 267 ? 59.698 59.403 175.967 1.00 10.61 267 GLY A C 1
ATOM 3597 O O . GLY A 1 267 ? 58.600 59.037 175.486 1.00 7.45 267 GLY A O 1
ATOM 3601 N N . ASP A 1 268 ? 59.801 59.833 177.229 1.00 9.17 268 ASP A N 1
ATOM 3602 C CA . ASP A 1 268 ? 58.569 59.938 178.037 1.00 7.16 268 ASP A CA 1
ATOM 3603 C C . ASP A 1 268 ? 57.623 60.992 177.434 1.00 9.31 268 ASP A C 1
ATOM 3604 O O . ASP A 1 268 ? 56.418 60.769 177.296 1.00 9.26 268 ASP A O 1
ATOM 3613 N N . ILE A 1 269 ? 58.178 62.134 177.057 1.00 9.15 269 ILE A N 1
ATOM 3614 C CA . ILE A 1 269 ? 57.376 63.169 176.429 1.00 10.30 269 ILE A CA 1
ATOM 3615 C C . ILE A 1 269 ? 56.703 62.671 175.154 1.00 8.93 269 ILE A C 1
ATOM 3616 O O . ILE A 1 269 ? 55.521 62.904 174.931 1.00 7.32 269 ILE A O 1
ATOM 3632 N N . ALA A 1 270 ? 57.461 62.013 174.287 1.00 9.29 270 ALA A N 1
ATOM 3633 C CA . ALA A 1 270 ? 56.909 61.526 173.040 1.00 9.79 270 ALA A CA 1
ATOM 3634 C C . ALA A 1 270 ? 55.775 60.549 173.355 1.00 8.93 270 ALA A C 1
ATOM 3635 O O . ALA A 1 270 ? 54.755 60.570 172.706 1.00 8.40 270 ALA A O 1
ATOM 3642 N N . SER A 1 271 ? 55.979 59.709 174.370 1.00 7.66 271 SER A N 1
ATOM 3643 C CA . SER A 1 271 ? 55.020 58.672 174.756 1.00 6.92 271 SER A CA 1
ATOM 3644 C C . SER A 1 271 ? 53.681 59.269 175.161 1.00 7.05 271 SER A C 1
ATOM 3645 O O . SER A 1 271 ? 52.615 58.852 174.653 1.00 7.08 271 SER A O 1
ATOM 3653 N N . GLU A 1 272 ? 53.729 60.288 176.021 1.00 7.19 272 GLU A N 1
ATOM 3654 C CA . GLU A 1 272 ? 52.520 60.953 176.457 1.00 7.38 272 GLU A CA 1
ATOM 3655 C C . GLU A 1 272 ? 51.842 61.599 175.255 1.00 7.42 272 GLU A C 1
ATOM 3656 O O . GLU A 1 272 ? 50.632 61.646 175.177 1.00 7.82 272 GLU A O 1
ATOM 3668 N N . ASN A 1 273 ? 52.630 62.102 174.314 1.00 9.74 273 ASN A N 1
ATOM 3669 C CA . ASN A 1 273 ? 52.067 62.751 173.141 1.00 10.01 273 ASN A CA 1
ATOM 3670 C C . ASN A 1 273 ? 51.432 61.740 172.174 1.00 10.93 273 ASN A C 1
ATOM 3671 O O . ASN A 1 273 ? 50.445 62.035 171.489 1.00 10.50 273 ASN A O 1
ATOM 3682 N N . THR A 1 274 ? 51.982 60.533 172.144 1.00 10.15 274 THR A N 1
ATOM 3683 C CA . THR A 1 274 ? 51.411 59.470 171.372 1.00 10.78 274 THR A CA 1
ATOM 3684 C C . THR A 1 274 ? 50.034 59.115 171.916 1.00 9.82 274 THR A C 1
ATOM 3685 O O . THR A 1 274 ? 49.077 58.921 171.158 1.00 10.28 274 THR A O 1
ATOM 3696 N N . ILE A 1 275 ? 49.948 59.020 173.234 1.00 11.66 275 ILE A N 1
ATOM 3697 C CA . ILE A 1 275 ? 48.713 58.649 173.898 1.00 10.11 275 ILE A CA 1
ATOM 3698 C C . ILE A 1 275 ? 47.698 59.767 173.708 1.00 13.46 275 ILE A C 1
ATOM 3699 O O . ILE A 1 275 ? 46.532 59.510 173.370 1.00 10.77 275 ILE A O 1
ATOM 3715 N N . LEU A 1 276 ? 48.139 61.010 173.900 1.00 12.23 276 LEU A N 1
ATOM 3716 C CA . LEU A 1 276 ? 47.261 62.164 173.676 1.00 15.85 276 LEU A CA 1
ATOM 3717 C C . LEU A 1 276 ? 46.688 62.148 172.255 1.00 16.35 276 LEU A C 1
ATOM 3718 O O . LEU A 1 276 ? 45.468 62.283 172.046 1.00 14.15 276 LEU A O 1
ATOM 3734 N N . ALA A 1 277 ? 47.577 61.933 171.284 1.00 8.74 277 ALA A N 1
ATOM 3735 C CA . ALA A 1 277 ? 47.196 61.943 169.885 1.00 7.82 277 ALA A CA 1
ATOM 3736 C C . ALA A 1 277 ? 46.254 60.789 169.602 1.00 9.47 277 ALA A C 1
ATOM 3737 O O . ALA A 1 277 ? 45.238 60.958 168.909 1.00 9.89 277 ALA A O 1
ATOM 3744 N N . GLY A 1 278 ? 46.601 59.606 170.129 1.00 9.18 278 GLY A N 1
ATOM 3745 C CA . GLY A 1 278 ? 45.755 58.436 170.000 1.00 11.26 278 GLY A CA 1
ATOM 3746 C C . GLY A 1 278 ? 44.322 58.714 170.451 1.00 11.84 278 GLY A C 1
ATOM 3747 O O . GLY A 1 278 ? 43.376 58.460 169.714 1.00 12.52 278 GLY A O 1
ATOM 3751 N N . ASP A 1 279 ? 44.170 59.198 171.680 1.00 14.57 279 ASP A N 1
ATOM 3752 C CA . ASP A 1 279 ? 42.861 59.545 172.240 1.00 17.77 279 ASP A CA 1
ATOM 3753 C C . ASP A 1 279 ? 42.105 60.516 171.344 1.00 18.31 279 ASP A C 1
ATOM 3754 O O . ASP A 1 279 ? 40.902 60.324 171.087 1.00 15.88 279 ASP A O 1
ATOM 3763 N N . LYS A 1 280 ? 42.787 61.576 170.904 1.00 13.38 280 LYS A N 1
ATOM 3764 C CA . LYS A 1 280 ? 42.110 62.551 170.081 1.00 16.33 280 LYS A CA 1
ATOM 3765 C C . LYS A 1 280 ? 41.776 61.966 168.701 1.00 16.61 280 LYS A C 1
ATOM 3766 O O . LYS A 1 280 ? 40.722 62.251 168.177 1.00 14.47 280 LYS A O 1
ATOM 3785 N N . MET A 1 281 ? 42.623 61.113 168.137 1.00 16.14 281 MET A N 1
ATOM 3786 C CA . MET A 1 281 ? 42.263 60.497 166.868 1.00 16.19 281 MET A CA 1
ATOM 3787 C C . MET A 1 281 ? 41.024 59.626 167.014 1.00 15.74 281 MET A C 1
ATOM 3788 O O . MET A 1 281 ? 40.150 59.660 166.172 1.00 14.53 281 MET A O 1
ATOM 3802 N N . LEU A 1 282 ? 40.945 58.877 168.108 1.00 11.58 282 LEU A N 1
ATOM 3803 C CA . LEU A 1 282 ? 39.771 58.094 168.409 1.00 13.17 282 LEU A CA 1
ATOM 3804 C C . LEU A 1 282 ? 38.537 58.981 168.553 1.00 13.06 282 LEU A C 1
ATOM 3805 O O . LEU A 1 282 ? 37.489 58.677 168.001 1.00 14.58 282 LEU A O 1
ATOM 3821 N N . ASP A 1 283 ? 38.660 60.077 169.282 1.00 15.94 283 ASP A N 1
ATOM 3822 C CA . ASP A 1 283 ? 37.556 61.008 169.391 1.00 15.46 283 ASP A CA 1
ATOM 3823 C C . ASP A 1 283 ? 37.147 61.501 167.995 1.00 15.82 283 ASP A C 1
ATOM 3824 O O . ASP A 1 283 ? 35.963 61.536 167.674 1.00 15.62 283 ASP A O 1
ATOM 3833 N N . GLU A 1 284 ? 38.111 61.858 167.157 1.00 14.73 284 GLU A N 1
ATOM 3834 C CA . GLU A 1 284 ? 37.772 62.359 165.817 1.00 18.99 284 GLU A CA 1
ATOM 3835 C C . GLU A 1 284 ? 37.012 61.322 164.977 1.00 19.96 284 GLU A C 1
ATOM 3836 O O . GLU A 1 284 ? 36.116 61.666 164.209 1.00 20.12 284 GLU A O 1
ATOM 3848 N N . MET A 1 285 ? 3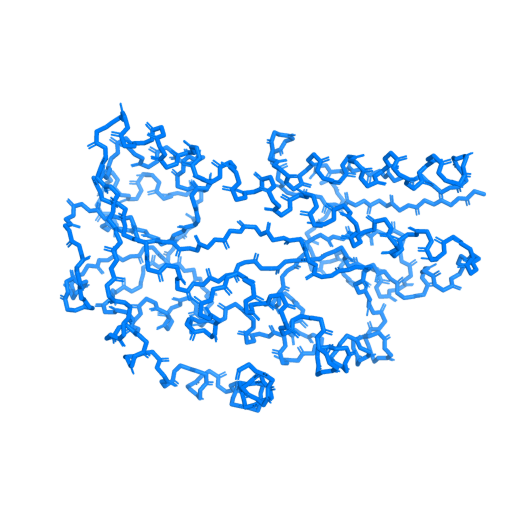7.398 60.058 165.101 1.00 13.47 285 MET A N 1
ATOM 3849 C CA . MET A 1 285 ? 36.764 58.995 164.325 1.00 12.16 285 MET A CA 1
ATOM 3850 C C . MET A 1 285 ? 35.354 58.724 164.845 1.00 12.57 285 MET A C 1
ATOM 3851 O O . MET A 1 285 ? 34.414 58.434 164.060 1.00 15.35 285 MET A O 1
ATOM 3865 N N . ALA A 1 286 ? 35.178 58.796 166.163 1.00 11.13 286 ALA A N 1
ATOM 3866 C CA . ALA A 1 286 ? 33.825 58.642 166.704 1.00 13.33 286 ALA A CA 1
ATOM 3867 C C . ALA A 1 286 ? 32.953 59.752 166.141 1.00 13.33 286 ALA A C 1
ATOM 3868 O O . ALA A 1 286 ? 31.789 59.536 165.916 1.00 13.05 286 ALA A O 1
ATOM 3875 N N . LYS A 1 287 ? 33.527 60.921 165.869 1.00 18.16 287 LYS A N 1
ATOM 3876 C CA . LYS A 1 287 ? 32.744 62.027 165.315 1.00 22.70 287 LYS A CA 1
ATOM 3877 C C . LYS A 1 287 ? 32.630 61.983 163.789 1.00 22.84 287 LYS A C 1
ATOM 3878 O O . LYS A 1 287 ? 32.072 62.888 163.167 1.00 20.53 287 LYS A O 1
ATOM 3897 N N . LYS A 1 288 ? 33.155 60.909 163.208 1.00 18.27 288 LYS A N 1
ATOM 3898 C CA . LYS A 1 288 ? 33.059 60.648 161.784 1.00 18.47 288 LYS A CA 1
ATOM 3899 C C . LYS A 1 288 ? 32.227 59.385 161.561 1.00 17.20 288 LYS A C 1
ATOM 3900 O O . LYS A 1 288 ? 32.263 58.774 160.494 1.00 21.88 288 LYS A O 1
ATOM 3919 N N . GLY A 1 289 ? 31.507 58.971 162.599 1.00 14.57 289 GLY A N 1
ATOM 3920 C CA . GLY A 1 289 ? 30.539 57.900 162.465 1.00 17.03 289 GLY A CA 1
ATOM 3921 C C . GLY A 1 289 ? 30.941 56.562 163.049 1.00 16.38 289 GLY A C 1
ATOM 3922 O O . GLY A 1 289 ? 30.109 55.666 163.097 1.00 16.01 289 GLY A O 1
ATOM 3926 N N . MET A 1 290 ? 32.198 56.412 163.477 1.00 13.83 290 MET A N 1
ATOM 3927 C CA . MET A 1 290 ? 32.677 55.147 164.039 1.00 13.84 290 MET A CA 1
ATOM 3928 C C . MET A 1 290 ? 32.153 54.933 165.460 1.00 17.87 290 MET A C 1
ATOM 3929 O O . MET A 1 290 ? 31.849 55.879 166.171 1.00 17.97 290 MET A O 1
ATOM 3943 N N . THR A 1 291 ? 32.074 53.686 165.893 1.00 14.65 291 THR A N 1
ATOM 3944 C CA . THR A 1 291 ? 31.788 53.418 167.299 1.00 13.89 291 THR A CA 1
ATOM 3945 C C . THR A 1 291 ? 33.045 52.849 167.978 1.00 15.65 291 THR A C 1
ATOM 3946 O O . THR A 1 291 ? 33.615 51.894 167.498 1.00 12.55 291 THR A 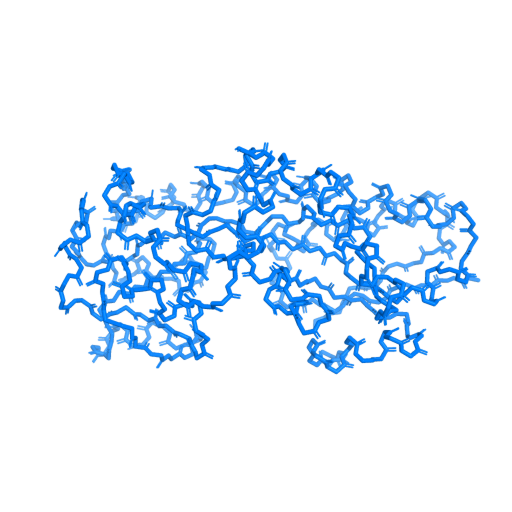O 1
ATOM 3957 N N . ILE A 1 292 ? 33.476 53.464 169.072 1.00 15.76 292 ILE A N 1
ATOM 3958 C CA . ILE A 1 292 ? 34.630 52.992 169.825 1.00 15.95 292 ILE A CA 1
ATOM 3959 C C . ILE A 1 292 ? 34.126 52.304 171.099 1.00 14.41 292 ILE A C 1
ATOM 3960 O O . ILE A 1 292 ? 33.416 52.935 171.883 1.00 15.66 292 ILE A O 1
ATOM 3976 N N . SER A 1 293 ? 34.490 51.036 171.307 1.00 15.51 293 SER A N 1
ATOM 3977 C CA . SER A 1 293 ? 34.053 50.286 172.498 1.00 18.70 293 SER A CA 1
ATOM 3978 C C . SER A 1 293 ? 35.189 49.676 173.303 1.00 19.07 293 SER A C 1
ATOM 3979 O O . SER A 1 293 ? 36.190 49.204 172.748 1.00 14.07 293 SER A O 1
ATOM 3987 N N . GLU A 1 294 ? 35.027 49.729 174.621 1.00 20.96 294 GLU A N 1
ATOM 3988 C CA . GLU A 1 294 ? 35.840 48.958 175.546 1.00 22.45 294 GLU A CA 1
ATOM 3989 C C . GLU A 1 294 ? 35.385 47.509 175.417 1.00 21.98 294 GLU A C 1
ATOM 3990 O O . GLU A 1 294 ? 34.366 47.228 174.787 1.00 22.02 294 GLU A O 1
ATOM 4002 N N . VAL A 1 295 ? 36.139 46.609 176.033 1.00 16.91 295 VAL A N 1
ATOM 4003 C CA . VAL A 1 295 ? 35.863 45.187 175.957 1.00 20.99 295 VAL A CA 1
ATOM 4004 C C . VAL A 1 295 ? 36.455 44.478 177.174 1.00 22.03 295 VAL A C 1
ATOM 4005 O O . VAL A 1 295 ? 37.504 44.892 177.714 1.00 21.39 295 VAL A O 1
ATOM 4018 N N . ASP A 1 296 ? 35.753 43.445 177.634 1.00 20.96 296 ASP A N 1
ATOM 4019 C CA . ASP A 1 296 ? 36.270 42.560 178.662 1.00 19.37 296 ASP A CA 1
ATOM 4020 C C . ASP A 1 296 ? 37.366 41.755 177.981 1.00 19.31 296 ASP A C 1
ATOM 4021 O O . ASP A 1 296 ? 37.088 40.912 177.135 1.00 17.37 296 ASP A O 1
ATOM 4030 N N . THR A 1 297 ? 38.620 42.063 178.300 1.00 16.70 297 THR A N 1
AT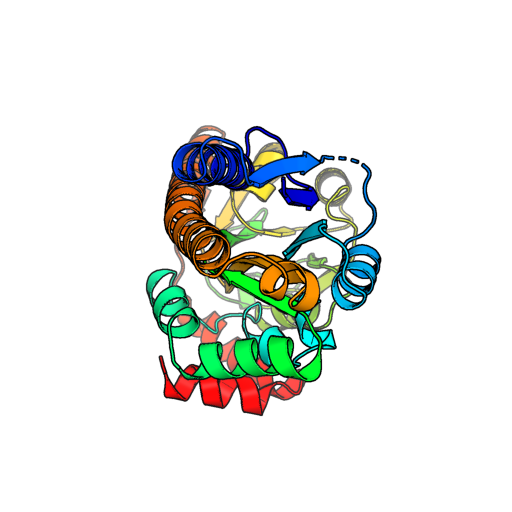OM 4031 C CA . THR A 1 297 ? 39.726 41.350 177.676 1.00 16.57 297 THR A CA 1
ATOM 4032 C C . THR A 1 297 ? 39.944 39.923 178.208 1.00 16.07 297 THR A C 1
ATOM 4033 O O . THR A 1 297 ? 40.689 39.161 177.606 1.00 17.56 297 THR A O 1
ATOM 4044 N N . GLN A 1 298 ? 39.291 39.537 179.302 1.00 16.67 298 GLN A N 1
ATOM 4045 C CA . GLN A 1 298 ? 39.709 38.296 179.961 1.00 18.64 298 GLN A CA 1
ATOM 4046 C C . GLN A 1 298 ? 39.626 37.074 179.041 1.00 19.07 298 GLN A C 1
ATOM 4047 O O . GLN A 1 298 ? 40.530 36.250 179.043 1.00 19.90 298 GLN A O 1
ATOM 4061 N N . PRO A 1 299 ? 38.538 36.937 178.256 1.00 16.80 299 PRO A N 1
ATOM 4062 C CA . PRO A 1 299 ? 38.472 35.797 177.332 1.00 18.83 299 PRO A CA 1
ATOM 4063 C C . PRO A 1 299 ? 39.579 35.833 176.273 1.00 19.29 299 PRO A C 1
ATOM 4064 O O . PRO A 1 299 ? 40.090 34.781 175.892 1.00 18.99 299 PRO A O 1
ATOM 4075 N N . PHE A 1 300 ? 39.929 37.025 175.791 1.00 20.74 300 PHE A N 1
ATOM 4076 C CA . PHE A 1 300 ? 41.037 37.150 174.836 1.00 19.58 300 PHE A CA 1
ATOM 4077 C C . PHE A 1 300 ? 42.332 36.740 175.509 1.00 16.69 300 PHE A C 1
ATOM 4078 O O . PHE A 1 300 ? 43.132 35.987 174.934 1.00 19.36 300 PHE A O 1
ATOM 4095 N N . ILE A 1 301 ? 42.530 37.203 176.741 1.00 15.59 301 ILE A N 1
ATOM 4096 C CA . ILE A 1 301 ? 43.732 36.831 177.500 1.00 17.26 301 ILE A CA 1
ATOM 4097 C C . ILE A 1 301 ? 43.834 35.311 177.629 1.00 18.08 301 ILE A C 1
ATOM 4098 O O . ILE A 1 301 ? 44.849 34.711 177.301 1.00 16.19 301 ILE A O 1
ATOM 4114 N N . ASP A 1 302 ? 42.771 34.676 178.090 1.00 23.43 302 ASP A N 1
ATOM 4115 C CA . ASP A 1 302 ? 42.854 33.250 178.334 1.00 27.65 302 ASP A CA 1
ATOM 4116 C C . ASP A 1 302 ? 43.097 32.516 177.028 1.00 26.91 302 ASP A C 1
ATOM 4117 O O . ASP A 1 302 ? 43.818 31.522 177.006 1.00 28.52 302 ASP A O 1
ATOM 4126 N N . GLY A 1 303 ? 42.482 32.992 175.947 1.00 18.36 303 GLY A N 1
ATOM 4127 C CA . GLY A 1 303 ? 42.624 32.338 174.655 1.00 17.84 303 GLY A CA 1
ATOM 4128 C C . GLY A 1 303 ? 44.020 32.506 174.047 1.00 18.04 303 GLY A C 1
ATOM 4129 O O . GLY A 1 303 ? 44.409 31.740 173.149 1.00 17.67 303 GLY A O 1
ATOM 4133 N N . CYS A 1 304 ? 44.776 33.489 174.541 1.00 18.44 304 CYS A N 1
ATOM 4134 C CA . CYS A 1 304 ? 46.129 33.787 174.017 1.00 15.76 304 CYS A CA 1
ATOM 4135 C C . CYS A 1 304 ? 47.271 33.367 174.969 1.00 15.45 304 CYS A C 1
ATOM 4136 O O . CYS A 1 304 ? 48.441 33.601 174.688 1.00 15.48 304 CYS A O 1
ATOM 4143 N N . ARG A 1 305 ? 46.949 32.695 176.060 1.00 20.00 305 ARG A N 1
ATOM 4144 C CA . ARG A 1 305 ? 47.992 32.281 177.003 1.00 23.11 305 ARG A CA 1
ATOM 4145 C C . ARG A 1 305 ? 48.985 31.246 176.428 1.00 22.17 305 ARG A C 1
ATOM 4146 O O . ARG A 1 305 ? 50.125 31.153 176.884 1.00 22.69 305 ARG A O 1
ATOM 4167 N N . TYR A 1 306 ? 48.556 30.449 175.456 1.00 16.60 306 TYR A N 1
ATOM 4168 C CA . TYR A 1 306 ? 49.467 29.498 174.803 1.00 17.98 306 TYR A CA 1
ATOM 4169 C C . TYR A 1 306 ? 50.523 30.170 173.903 1.00 17.74 306 TYR A C 1
ATOM 4170 O O . TYR A 1 306 ? 51.511 29.542 173.519 1.00 17.30 306 TYR A O 1
ATOM 4188 N N . VAL A 1 307 ? 50.337 31.435 173.544 1.00 14.56 307 VAL A N 1
ATOM 4189 C CA . VAL A 1 307 ? 51.175 31.995 172.472 1.00 17.09 307 VAL A CA 1
ATOM 4190 C C . VAL A 1 307 ? 52.689 32.002 172.760 1.00 16.00 307 VAL A C 1
ATOM 4191 O O . VAL A 1 307 ? 53.465 31.475 171.961 1.00 15.99 307 VAL A O 1
ATOM 4204 N N . PRO A 1 308 ? 53.118 32.570 173.900 1.00 16.58 308 PRO A N 1
ATOM 4205 C CA . PRO A 1 308 ? 54.565 32.555 174.142 1.00 19.05 308 PRO A CA 1
ATOM 4206 C C . PRO A 1 308 ? 55.194 31.159 174.018 1.00 21.84 308 PRO A C 1
ATOM 4207 O O . PRO A 1 308 ? 56.258 31.019 173.403 1.00 18.43 308 PRO A O 1
ATOM 4218 N N . GLU A 1 309 ? 54.559 30.132 174.573 1.00 26.97 309 GLU A N 1
ATOM 4219 C CA . GLU A 1 309 ? 55.086 28.786 174.401 1.00 26.85 309 GLU A CA 1
ATOM 4220 C C . GLU A 1 309 ? 55.115 28.341 172.934 1.00 22.99 309 GLU A C 1
ATOM 4221 O O . GLU A 1 309 ? 56.114 27.791 172.482 1.00 22.77 309 GLU A O 1
ATOM 4233 N N . LYS A 1 310 ? 54.030 28.559 172.188 1.00 22.39 310 LYS A N 1
ATOM 4234 C CA . LYS A 1 310 ? 54.006 28.145 170.784 1.00 24.51 310 LYS A CA 1
ATOM 4235 C C . LYS A 1 310 ? 55.155 28.785 170.024 1.00 23.86 310 LYS A C 1
ATOM 4236 O O . LYS A 1 310 ? 55.779 28.144 169.197 1.00 27.19 310 LYS A O 1
ATOM 4240 N N . LEU A 1 311 ? 55.457 30.038 170.346 1.00 22.95 311 LEU A N 1
ATOM 4241 C CA . LEU A 1 311 ? 56.480 30.790 169.640 1.00 21.14 311 LEU A CA 1
ATOM 4242 C C . LEU A 1 311 ? 57.889 30.538 170.200 1.00 21.20 311 LEU A C 1
ATOM 4243 O O . LEU A 1 311 ? 58.848 31.134 169.739 1.00 18.45 311 LEU A O 1
ATOM 4259 N N . GLY A 1 312 ? 58.008 29.651 171.181 1.00 15.32 312 GLY A N 1
ATOM 4260 C CA . GLY A 1 312 ? 59.295 29.375 171.801 1.00 15.38 312 GLY A CA 1
ATOM 4261 C C . GLY A 1 312 ? 59.841 30.453 172.727 1.00 15.47 312 GLY A C 1
ATOM 4262 O O . GLY A 1 312 ? 61.052 30.501 172.963 1.00 13.88 312 GLY A O 1
ATOM 4266 N N . LEU A 1 313 ? 58.966 31.310 173.257 1.00 20.31 313 LEU A N 1
ATOM 4267 C CA . LEU A 1 313 ? 59.405 32.452 174.081 1.00 19.99 313 LEU A CA 1
ATOM 4268 C C . LEU A 1 313 ? 59.105 32.269 175.590 1.00 17.66 313 LEU A C 1
ATOM 4269 O O . LEU A 1 313 ? 59.025 33.244 176.325 1.00 16.65 313 LEU A O 1
ATOM 4285 N N . SER A 1 314 ? 58.936 31.033 176.056 1.00 16.32 314 SER A N 1
ATOM 4286 C CA . SER A 1 314 ? 58.582 30.787 177.469 1.00 16.70 314 SER A CA 1
ATOM 4287 C C . SER A 1 314 ? 59.553 31.391 178.471 1.00 18.56 314 SER A C 1
ATOM 4288 O O . SER A 1 314 ? 59.150 31.913 179.509 1.00 19.30 314 SER A O 1
ATOM 4296 N N . GLU A 1 315 ? 60.836 31.300 178.176 1.00 25.66 315 GLU A N 1
ATOM 4297 C CA . GLU A 1 315 ? 61.838 31.752 179.125 1.00 28.94 315 GLU A CA 1
ATOM 4298 C C . GLU A 1 315 ? 61.661 33.259 179.331 1.00 26.33 315 GLU A C 1
ATOM 4299 O O . GLU A 1 315 ? 61.627 33.747 180.463 1.00 25.69 315 GLU A O 1
ATOM 4311 N N . ALA A 1 316 ? 61.520 33.986 178.230 1.00 18.10 316 ALA A N 1
ATOM 4312 C CA . ALA A 1 316 ? 61.315 35.431 178.293 1.00 18.87 316 ALA A CA 1
ATOM 4313 C C . ALA A 1 316 ? 60.012 35.782 179.044 1.00 18.36 316 ALA A C 1
ATOM 4314 O O . ALA A 1 316 ? 60.001 36.659 179.920 1.00 17.41 316 ALA A O 1
ATOM 4321 N N . TYR A 1 317 ? 58.925 35.083 178.711 1.00 17.47 317 TYR A N 1
ATOM 4322 C CA . TYR A 1 317 ? 57.624 35.328 179.313 1.00 20.50 317 TYR A CA 1
ATOM 4323 C C . TYR A 1 317 ? 57.683 35.100 180.836 1.00 21.95 317 TYR A C 1
ATOM 4324 O O . TYR A 1 317 ? 57.099 35.846 181.631 1.00 18.95 317 TYR A O 1
ATOM 4342 N N . LYS A 1 318 ? 58.393 34.057 181.236 1.00 15.61 318 LYS A N 1
ATOM 4343 C CA . LYS A 1 318 ? 58.511 33.720 182.663 1.00 14.84 318 LYS A CA 1
ATOM 4344 C C . LYS A 1 318 ? 59.300 34.829 183.386 1.00 15.83 318 LYS A C 1
ATOM 4345 O O . LYS A 1 318 ? 58.952 35.196 184.517 1.00 15.21 318 LYS A O 1
ATOM 4349 N N . GLN A 1 319 ? 60.333 35.379 182.728 1.00 14.98 319 GLN A N 1
ATOM 4350 C CA . GLN A 1 319 ? 61.104 36.479 183.313 1.00 14.55 319 GLN A CA 1
ATOM 4351 C C . GLN A 1 319 ? 60.265 37.765 183.400 1.00 14.57 319 GLN A C 1
ATOM 4352 O O . GLN A 1 319 ? 60.391 38.527 184.356 1.00 17.28 319 GLN A O 1
ATOM 4366 N N . VAL A 1 320 ? 59.408 38.008 182.418 1.00 11.08 320 VAL A N 1
ATOM 4367 C CA . VAL A 1 320 ? 58.526 39.162 182.470 1.00 11.94 320 VAL A CA 1
ATOM 4368 C C . VAL A 1 320 ? 57.580 39.036 183.631 1.00 13.22 320 VAL A C 1
ATOM 4369 O O . VAL A 1 320 ? 57.410 39.983 184.392 1.00 13.12 320 VAL A O 1
ATOM 4382 N N . ASN A 1 321 ? 56.981 37.863 183.776 1.00 17.00 321 ASN A N 1
ATOM 4383 C CA . ASN A 1 321 ? 56.033 37.629 184.849 1.00 18.29 321 ASN A CA 1
ATOM 4384 C C . ASN A 1 321 ? 56.673 37.618 186.231 1.00 19.01 321 ASN A C 1
ATOM 4385 O O . ASN A 1 321 ? 55.992 37.838 187.226 1.00 21.40 321 ASN A O 1
ATOM 4396 N N . SER A 1 322 ? 57.977 37.387 186.304 1.00 15.83 322 SER A N 1
ATOM 4397 C CA . SER A 1 322 ? 58.656 37.470 187.593 1.00 17.73 322 SER A CA 1
ATOM 4398 C C . SER A 1 322 ? 58.578 38.906 188.075 1.00 16.90 322 SER A C 1
ATOM 4399 O O . SER A 1 322 ? 58.670 39.161 189.264 1.00 19.80 322 SER A O 1
ATOM 4407 N N . ILE A 1 323 ? 58.396 39.834 187.141 1.00 19.89 323 ILE A N 1
ATOM 4408 C CA . ILE A 1 323 ? 58.395 41.259 187.447 1.00 17.17 323 ILE A CA 1
ATOM 4409 C C . ILE A 1 323 ? 56.994 41.819 187.651 1.00 18.06 323 ILE A C 1
ATOM 4410 O O . ILE A 1 323 ? 56.742 42.527 188.634 1.00 18.68 323 ILE A O 1
ATOM 4426 N N . ILE A 1 324 ? 56.076 41.508 186.738 1.00 17.01 324 ILE A N 1
ATOM 4427 C CA . ILE A 1 324 ? 54.794 42.188 186.711 1.00 15.53 324 ILE A CA 1
ATOM 4428 C C . ILE A 1 324 ? 53.645 41.343 187.255 1.00 20.68 324 ILE A C 1
ATOM 4429 O O . ILE A 1 324 ? 53.808 40.138 187.506 1.00 25.78 324 ILE A O 1
#

Sequence (296 aa):
AESLNVSTSLSPDDPIYKGLQSFKKGVESRTNGEVKIKLFSQLGADNELLQHAQAGSNVGVVVDGARLAQFVPEFAIIPAPFVFKDYTTLKKFISSPVFAQWSEQMSSKSGLTPLSFNWYQGARMLVTQKPVSKPSDLNGVRVRALEAPVTIETIKCMGGSPTPLSWSEIYSSIQTGVVDAAEAQPTAVYGSKLYEITKHITKTNHIHLMTGIIVSQKWLSSLTAEQQTILREEAQKNGDIASENTILAGDKMLDEMAKKGMTISEVDTQPFIDGCRYVPEKLGLSEAYKQVNSII

CATH classification: 3.40.190.170

Solvent-accessible surface area: 12867 Å² total; per-residue (Å²): 119,63,24,0,18,0,10,16,125,42,66,102,123,31,18,8,40,43,3,2,87,45,0,56,62,16,0,39,80,102,12,138,44,92,0,101,0,61,35,61,110,176,68,33,63,46,63,91,6,1,95,100,2,61,75,21,37,45,21,2,4,26,7,40,0,60,94,0,25,95,29,0,80,31,0,16,0,1,17,2,4,30,11,7,166,59,32,88,12,0,64,56,0,16,100,10,91,18,12,57,118,7,20,110,80,0,18,85,80,19,24,0,5,10,6,14,7,24,0,7,52,6,10,39,14,2,0,6,42,144,91,9,78,34,25,75,61,2,99,68,32,88,0,18,0,75,169,28,98,30,22,44,28,0,3,108,13,1,19,8,49,37,29,73,34,67,64,97,93,2,68,51,9,15,117,103,36,77,2,46,1,0,2,0,30,9,29,20,2,64,59,26,106,0,34,90,18,6,102,32,2,2,50,2,54,2,10,10,29,3,9,0,0,0,0,0,40,140,19,0,66,82,9,81,83,62,27,44,65,18,0,86,67,9,0,114,110,8,0,57,86,0,0,76,57,9,51,113,7,7,82,119,34,10,75,80,0,28,160,112,68,10,70,46,46,132,28,97,39,92,53,0,62,82,35,4,163,66,0,6,124,66,42,66,23,57,132,4,64,64,49,0,65,85,65,65

Organism: Escherichia fergusonii (strain ATCC 35469 / DSM 13698 / CCUG 18766 / IAM 14443 / JCM 21226 / LMG 7866 / NBRC 102419 / NCTC 12128 / CDC 0568-73) (NCBI:txid585054)

InterPro domains:
  IPR004682 TRAP transporter solute receptor, DctP family [PIRSF006470] (11-296)
  IPR004682 TRAP transporter solute receptor, DctP family [TIGR00787] (36-288)
  IPR018389 TRAP transporter solute receptor DctP [PF03480] (33-302)
  IPR018389 TRAP transporter solute receptor DctP [PTHR33376] (8-304)
  IPR038404 TRAP transporter solute receptor DctP superfamily [G3DSA:3.40.190.170] (27-324)

B-factor: mean 18.3, std 7.97, range [0.85, 86.25]

Nearest PDB structures (foldseek):
  4p1e-assembly1_A  TM=1.003E+00  e=4.491E-59  Escherichia fergusonii ATCC 35469
  2cex-assembly2_B  TM=8.739E-01  e=3.706E-26  Haemophilus influenzae
  4xfe-assembly1_A  TM=8.527E-01  e=3.467E-25  Pseudomonas putida ND6
  2cex-assembly3_C  TM=8.898E-01  e=2.171E-24  Haemophilus influenzae
  4n91-assembly1_A  TM=8.307E-01  e=2.278E-23  Anaerococcus prevotii DSM 20548

Foldseek 3Di:
DEEAEEEEQDDCPALLNVLLVLLQVQLCVVVVNPYGYHYDNPPDDPLVQLVVLLVPDSYKYKDALVSCCVQPVLRVCQFAWPLAPDDVLSVLLCPDVLVVVSQVSCCVPVQKHFLGWQQWQFFKWKFFQDDDAALCVAAVFEEEAAPDLRRQLLCVLSHHHYDYDDLLCVQVCCVVVVGGIYIGAQVSCVVSPVLVRTAEIEPLSTGITIIGIMGGSNNLVVDDPVSNVSSSVSRVVSSVSSNVVSVVVRVVSVVVSVVVRHYYYYYDNPNSNVSCVCPCVVVVNVVSSVSSVVRD

Radius of gyration: 19.47 Å; Cα contacts (8 Å, |Δi|>4): 570; chains: 1; bounding box: 54×46×40 Å

Secondary structure (DSSP, 8-state):
-EEEEEE--S-TTSHHHHHHHHHHHHHHHHTTTSEEEEEE-----HHHHHHHHHTT-SEEEEEEHHHHTTTSGGGGGTTSTTS-SSHHHHHHHHTSHHHHHHHHHHHHHHSEEEEEEEEEEEE-EEEESS--SSGGGGTT-EEEE-SSHHHHHHHHHHT-EEEE--GGGHHHHHHHTS-SBEEE-HHHHHHTTGGGT--EEE-----EEEEEEEEEHHHHHHS-HHHHHHHHHHHHHHHHHHHHHHHHHHHHHHHHHHTTT-EEE----HHHHHHHTTHHHHTT-HHHHHHHHHH-